Protein AF-A0AA39CUM7-F1 (afdb_monomer)

Solvent-accessible surface area (backbone atoms only — not comparable to full-atom values): 11419 Å² total; per-residue (Å²): 122,70,78,65,54,58,60,52,54,54,54,51,55,55,51,52,54,53,57,61,64,65,71,75,79,81,88,83,89,85,87,87,89,88,86,91,82,92,84,84,88,82,85,88,84,90,83,91,81,90,76,90,77,83,74,77,81,80,73,82,78,89,72,78,82,69,71,50,77,66,50,55,50,49,53,54,49,54,48,53,70,54,52,73,81,78,69,58,70,72,55,44,47,48,25,42,50,51,24,63,74,69,44,38,83,82,36,80,87,63,84,71,61,90,87,62,48,67,74,51,43,47,69,79,29,46,56,27,43,52,37,43,29,45,72,47,38,79,88,42,71,67,62,34,47,52,48,50,53,33,51,53,50,48,46,47,52,42,44,70,70,63,61,55,89,48,71,38,58,56,52,20,48,58,55,55,76,75,103

pLDDT: mean 73.25, std 19.25, range [27.84, 92.5]

Mean predicted aligned error: 18.09 Å

Sequence (179 aa):
MALRVAELEEKINKLTNLLSADQLHHEEPNQPDATRNDQSLPTPPLSIGLDPRPLPPAGNVDQRCKPGIDEAAALQADIKSIFRTELPPVVEERLFSDFRTTFNQYFPYVVIPPQATTAAIRKEKPFLFRTCVSAACHTDPVIQKQVAEELLRYIGERMLIRSEKSLDILQGLLVFISW

Nearest PDB structures (foldseek):
  6kgx-assembly1_TH  TM=3.040E-01  e=9.729E+00  Porphyridium purpureum

Foldseek 3Di:
DVVVVVVVVVVVVVVVVVVVVVPPPDDDDDDDDDDDDDDDDDDDDDDDDDDDDDDDDDDPPPPDPPDDPVRLVVVLVVLCVLCVLDDDVVLLQVLLVVCVPPVCVVQVVDDDPPPDHLVNCCSPQVLLSLLSSLLSPPPDVVSSVSSLVSSVVVCCCCCVPVVDDDPSNVSSVVSSVVD

Organism: NCBI:txid1002370

Structure (mmCIF, N/CA/C/O backbone):
data_AF-A0AA39CUM7-F1
#
_entry.id   AF-A0AA39CUM7-F1
#
loop_
_atom_site.group_PDB
_atom_site.id
_atom_site.type_symbol
_atom_site.label_atom_id
_atom_site.label_alt_id
_atom_site.label_comp_id
_atom_site.label_asym_id
_atom_site.label_entity_id
_atom_site.label_seq_id
_atom_site.pdbx_PDB_ins_code
_atom_site.Cartn_x
_atom_site.Cartn_y
_atom_site.Cartn_z
_atom_site.occupancy
_atom_site.B_iso_or_equiv
_atom_site.auth_seq_id
_atom_site.auth_comp_id
_atom_site.auth_asym_id
_atom_site.auth_atom_id
_atom_site.pdbx_PDB_model_num
ATOM 1 N N . MET A 1 1 ? 16.937 9.783 -35.570 1.00 52.59 1 MET A N 1
ATOM 2 C CA . MET A 1 1 ? 16.031 8.986 -34.708 1.00 52.59 1 MET A CA 1
ATOM 3 C C . MET A 1 1 ? 14.783 8.458 -35.432 1.00 52.59 1 MET A C 1
ATOM 5 O O . MET A 1 1 ? 14.311 7.406 -35.034 1.00 52.59 1 MET A O 1
ATOM 9 N N . ALA A 1 2 ? 14.277 9.101 -36.498 1.00 56.84 2 ALA A N 1
ATOM 10 C CA . ALA A 1 2 ? 13.013 8.717 -37.159 1.00 56.84 2 ALA A CA 1
ATOM 11 C C . ALA A 1 2 ? 12.900 7.247 -37.642 1.00 56.84 2 ALA A C 1
ATOM 13 O O . ALA A 1 2 ? 11.827 6.665 -37.555 1.00 56.84 2 ALA A O 1
ATOM 14 N N . LEU A 1 3 ? 14.001 6.617 -38.077 1.00 57.97 3 LEU A 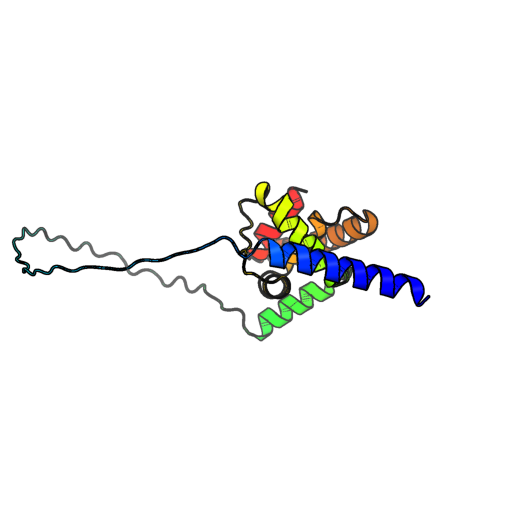N 1
ATOM 15 C CA . LEU A 1 3 ? 14.005 5.243 -38.616 1.00 57.97 3 LEU A CA 1
ATOM 16 C C . LEU A 1 3 ? 13.479 4.155 -37.660 1.00 57.97 3 LEU A C 1
ATOM 18 O O . LEU A 1 3 ? 13.022 3.121 -38.128 1.00 57.97 3 LEU A O 1
ATOM 22 N N . ARG A 1 4 ? 13.534 4.361 -36.336 1.00 64.75 4 ARG A N 1
ATOM 23 C CA . ARG A 1 4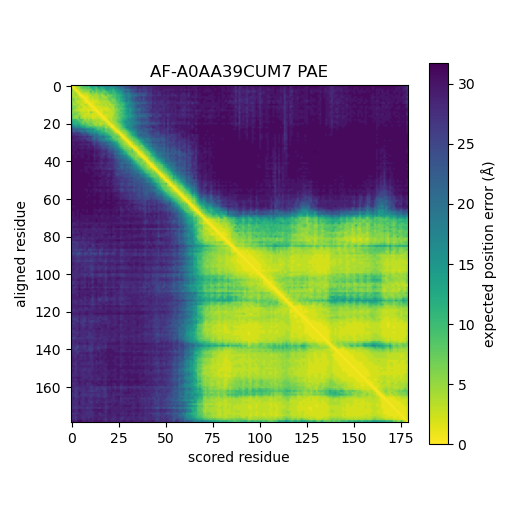 ? 13.050 3.368 -35.356 1.00 64.75 4 ARG A CA 1
ATOM 24 C C . ARG A 1 4 ? 11.543 3.431 -35.105 1.00 64.75 4 ARG A C 1
ATOM 26 O O . ARG A 1 4 ? 10.997 2.463 -34.594 1.00 64.75 4 ARG A O 1
ATOM 33 N N . VAL A 1 5 ? 10.884 4.541 -35.445 1.00 64.50 5 VAL A N 1
ATOM 34 C CA . VAL A 1 5 ? 9.433 4.701 -35.250 1.00 64.50 5 VAL A CA 1
ATOM 35 C C . VAL A 1 5 ? 8.672 3.939 -36.337 1.00 64.50 5 VAL A C 1
ATOM 37 O O . VAL A 1 5 ? 7.815 3.123 -36.013 1.00 64.50 5 VAL A O 1
ATOM 40 N N . ALA A 1 6 ? 9.087 4.090 -37.600 1.00 70.50 6 ALA A N 1
ATOM 41 C CA . ALA A 1 6 ? 8.474 3.410 -38.744 1.00 70.50 6 ALA A CA 1
ATOM 42 C C . ALA A 1 6 ? 8.479 1.869 -38.623 1.00 70.50 6 ALA A C 1
ATOM 44 O O . ALA A 1 6 ? 7.503 1.211 -38.971 1.00 70.50 6 ALA A O 1
ATOM 45 N N . GLU A 1 7 ? 9.548 1.280 -38.069 1.00 74.56 7 GLU A N 1
ATOM 46 C CA . GLU A 1 7 ? 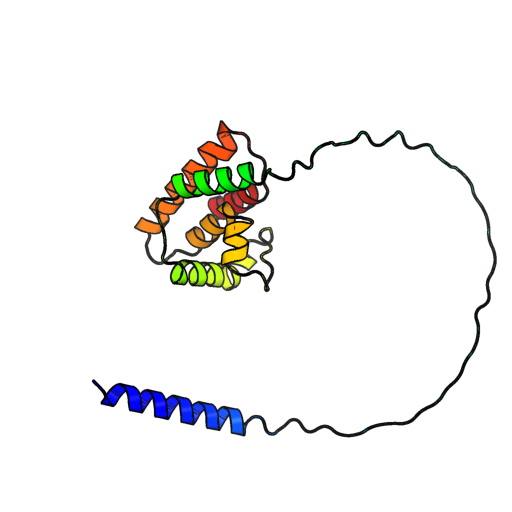9.640 -0.175 -37.851 1.00 74.56 7 GLU A CA 1
ATOM 47 C C . GLU A 1 7 ? 8.625 -0.683 -36.802 1.00 74.56 7 GLU A C 1
ATOM 49 O O . GLU A 1 7 ? 8.155 -1.820 -36.877 1.00 74.56 7 GLU A O 1
ATOM 54 N N . LEU A 1 8 ? 8.271 0.151 -35.814 1.00 74.69 8 LEU A N 1
ATOM 55 C CA . LEU A 1 8 ? 7.233 -0.171 -34.829 1.00 74.69 8 LEU A CA 1
ATOM 56 C C . LEU A 1 8 ? 5.830 -0.052 -35.437 1.00 74.69 8 LEU A C 1
ATOM 58 O O . LEU A 1 8 ? 4.991 -0.917 -35.190 1.00 74.69 8 LEU A O 1
ATOM 62 N N . GLU A 1 9 ? 5.588 0.972 -36.257 1.00 74.44 9 GLU A N 1
ATOM 63 C CA . GLU A 1 9 ? 4.313 1.172 -36.962 1.00 74.44 9 GLU A CA 1
ATOM 64 C C . GLU A 1 9 ? 4.006 -0.001 -37.912 1.00 74.44 9 GLU A C 1
ATOM 66 O O . GLU A 1 9 ? 2.895 -0.536 -37.900 1.00 74.44 9 GLU A O 1
ATOM 71 N N . GLU A 1 10 ? 5.002 -0.484 -38.667 1.00 81.25 10 GLU A N 1
ATOM 72 C CA . GLU A 1 10 ? 4.854 -1.666 -39.531 1.00 81.25 10 GLU A CA 1
ATOM 73 C C . GLU A 1 10 ? 4.483 -2.929 -38.727 1.00 81.25 10 GLU A C 1
ATOM 75 O O . GLU A 1 10 ? 3.570 -3.673 -39.101 1.00 81.25 10 GLU A O 1
ATOM 80 N N . LYS A 1 11 ? 5.149 -3.153 -37.585 1.00 80.62 11 LYS A N 1
ATOM 81 C CA . LYS A 1 11 ? 4.894 -4.310 -36.709 1.00 80.62 11 LYS A CA 1
ATOM 82 C C . LYS A 1 11 ? 3.487 -4.301 -36.110 1.00 80.62 11 LYS A C 1
ATOM 84 O O . LYS A 1 11 ? 2.863 -5.361 -36.052 1.00 80.62 11 LYS A O 1
ATOM 89 N N . ILE A 1 12 ? 2.972 -3.135 -35.714 1.00 82.38 12 ILE A N 1
ATOM 90 C CA . ILE A 1 12 ? 1.599 -2.990 -35.201 1.00 82.38 12 ILE A CA 1
ATOM 91 C C . ILE A 1 12 ? 0.586 -3.339 -36.296 1.00 82.38 12 ILE A C 1
ATOM 93 O O . ILE A 1 12 ? -0.268 -4.199 -36.085 1.00 82.38 12 ILE A O 1
ATOM 97 N N . ASN A 1 13 ? 0.725 -2.755 -37.489 1.00 76.62 13 ASN A N 1
ATOM 98 C CA . ASN A 1 13 ? -0.191 -3.007 -38.607 1.00 76.62 13 ASN A CA 1
ATOM 99 C C . ASN A 1 13 ? -0.223 -4.492 -39.012 1.00 76.62 13 ASN A C 1
ATOM 101 O O . ASN A 1 13 ? -1.288 -5.045 -39.298 1.00 76.62 13 ASN A O 1
ATOM 105 N N . LYS A 1 14 ? 0.932 -5.168 -38.976 1.00 83.50 14 LYS A N 1
ATOM 106 C CA . LYS A 1 14 ? 1.033 -6.603 -39.268 1.00 83.50 14 LYS A CA 1
ATOM 107 C C . LYS A 1 14 ? 0.292 -7.471 -38.245 1.00 83.50 14 LYS A C 1
ATOM 109 O O . LYS A 1 14 ? -0.367 -8.427 -38.645 1.00 83.50 14 LYS A O 1
ATOM 114 N N . LEU A 1 15 ? 0.358 -7.135 -36.954 1.00 82.62 15 LEU A N 1
ATOM 115 C CA . LEU A 1 15 ? -0.384 -7.843 -35.901 1.00 82.62 15 LEU A CA 1
ATOM 116 C C . LEU A 1 15 ? -1.896 -7.590 -35.991 1.00 82.62 15 LEU A C 1
ATOM 118 O O . LEU A 1 15 ? -2.672 -8.536 -35.866 1.00 82.62 15 LEU A O 1
ATOM 122 N N . THR A 1 16 ? -2.319 -6.356 -36.281 1.00 78.75 16 THR A N 1
ATOM 123 C CA . THR A 1 16 ? -3.741 -6.014 -36.470 1.00 78.75 16 THR A CA 1
ATOM 124 C C . THR A 1 16 ? -4.365 -6.791 -37.632 1.00 78.75 16 THR A C 1
ATOM 126 O O . THR A 1 16 ? -5.474 -7.309 -37.497 1.00 78.75 16 THR A O 1
ATOM 129 N N . ASN A 1 17 ? -3.641 -6.942 -38.747 1.00 77.69 17 ASN A N 1
ATOM 130 C CA . ASN A 1 17 ? -4.097 -7.749 -39.883 1.00 77.69 17 ASN A CA 1
ATOM 131 C C . ASN A 1 17 ? -4.203 -9.246 -39.546 1.00 77.69 17 ASN A C 1
ATOM 133 O O . ASN A 1 17 ? -5.133 -9.896 -40.013 1.00 77.69 17 ASN A O 1
ATOM 137 N N . LEU A 1 18 ? -3.301 -9.792 -38.720 1.00 75.31 18 LEU A N 1
ATOM 138 C CA . LEU A 1 18 ? -3.388 -11.190 -38.277 1.00 75.31 18 LEU A CA 1
ATOM 139 C C . LEU A 1 18 ? -4.582 -11.425 -37.340 1.00 75.31 18 LEU A C 1
ATOM 141 O O . LEU A 1 18 ? -5.299 -12.403 -37.519 1.00 75.31 18 LEU A O 1
ATOM 145 N N . LEU A 1 19 ? -4.843 -10.514 -36.397 1.00 70.94 19 LEU A N 1
ATOM 146 C CA . LEU A 1 19 ? -6.002 -10.623 -35.502 1.00 70.94 19 LEU A CA 1
ATOM 147 C C . LEU A 1 19 ? -7.332 -10.458 -36.258 1.00 70.94 19 LEU A C 1
ATOM 149 O O . LEU A 1 19 ? -8.291 -11.173 -35.986 1.00 70.94 19 LEU A O 1
ATOM 153 N N . SER A 1 20 ? -7.378 -9.551 -37.239 1.00 73.06 20 SER A N 1
ATOM 154 C CA . SER A 1 20 ? -8.566 -9.349 -38.084 1.00 73.06 20 SER A CA 1
ATOM 155 C C . SER A 1 20 ? -8.845 -10.545 -39.003 1.00 73.06 20 SER A C 1
ATOM 157 O O . SER A 1 20 ? -9.999 -10.796 -39.335 1.00 73.06 20 SER A O 1
ATOM 159 N N . ALA A 1 21 ? -7.810 -11.293 -39.404 1.00 63.34 21 ALA A N 1
ATOM 160 C CA . ALA A 1 21 ? -7.958 -12.505 -40.210 1.00 63.34 21 ALA A CA 1
ATOM 161 C C . ALA A 1 21 ? -8.504 -13.703 -39.407 1.00 63.34 21 ALA A C 1
ATOM 163 O O . ALA A 1 21 ? -9.199 -14.541 -39.974 1.00 63.34 21 ALA A O 1
ATOM 164 N N . ASP A 1 22 ? -8.225 -13.771 -38.102 1.00 58.31 22 ASP A N 1
ATOM 165 C CA . ASP A 1 22 ? -8.708 -14.840 -37.211 1.00 58.31 22 ASP A CA 1
ATOM 166 C C . ASP A 1 22 ? -10.192 -14.655 -36.820 1.00 58.31 22 ASP A C 1
ATOM 168 O O . ASP A 1 22 ? -10.917 -15.613 -36.557 1.00 58.31 22 ASP A O 1
ATOM 172 N N . GLN A 1 23 ? -10.693 -13.414 -36.852 1.00 59.25 23 GLN A N 1
ATOM 173 C CA . GLN A 1 23 ? -12.026 -13.043 -36.358 1.00 59.25 23 GLN A CA 1
ATOM 174 C C . GLN A 1 23 ? -13.196 -13.343 -37.330 1.00 59.25 23 GLN A C 1
ATOM 176 O O . GLN A 1 23 ? -14.315 -12.892 -37.098 1.00 59.25 23 GLN A O 1
ATOM 181 N N . LEU A 1 24 ? -12.978 -14.114 -38.404 1.00 45.47 24 LEU A N 1
ATOM 182 C CA . LEU A 1 24 ? -14.015 -14.466 -39.395 1.00 45.47 24 LEU A CA 1
ATOM 183 C C . LEU A 1 24 ? -14.656 -15.857 -39.213 1.00 45.47 24 LEU A C 1
ATOM 185 O O . LEU A 1 24 ? -15.470 -16.257 -40.043 1.00 45.47 24 LEU A O 1
ATOM 189 N N . HIS A 1 25 ? -14.356 -16.581 -38.129 1.00 45.06 25 HIS A N 1
ATOM 190 C CA . HIS A 1 25 ? -14.945 -17.902 -37.857 1.00 45.06 25 HIS A CA 1
ATOM 191 C C . HIS A 1 25 ? -15.723 -17.987 -36.532 1.00 45.06 25 HIS A C 1
ATOM 193 O O . HIS A 1 25 ? -15.375 -18.740 -35.622 1.00 45.06 25 HIS A O 1
ATOM 199 N N . HIS A 1 26 ? -16.859 -17.286 -36.471 1.00 35.47 26 HIS A N 1
ATOM 200 C CA . HIS A 1 26 ? -17.995 -17.738 -35.662 1.00 35.47 26 HIS A CA 1
ATOM 201 C C . HIS A 1 26 ? -19.318 -17.389 -36.358 1.00 35.47 26 HIS A C 1
ATOM 203 O O . HIS A 1 26 ? -19.793 -16.259 -36.288 1.00 35.47 26 HIS A O 1
ATOM 209 N N . GLU A 1 27 ? -19.877 -18.363 -37.077 1.00 29.12 27 GLU A N 1
ATOM 210 C CA . GLU A 1 27 ? -21.115 -18.227 -37.848 1.00 29.12 27 GLU A CA 1
ATOM 211 C C . GLU A 1 27 ? -22.270 -18.916 -37.101 1.00 29.12 27 GLU A C 1
ATOM 213 O O . GLU A 1 27 ? -22.235 -20.121 -36.854 1.00 29.12 27 GLU A O 1
ATOM 218 N N . GLU A 1 28 ? -23.288 -18.136 -36.736 1.00 38.62 28 GLU A N 1
ATOM 219 C CA . GLU A 1 28 ? -24.626 -18.600 -36.345 1.00 38.62 28 GLU A CA 1
ATOM 220 C C . GLU A 1 28 ? -25.544 -18.377 -37.562 1.00 38.62 28 GLU A C 1
ATOM 222 O O . GLU A 1 28 ? -25.420 -17.323 -38.197 1.00 38.62 28 GLU A O 1
ATOM 227 N N . PRO A 1 29 ? -26.419 -19.330 -37.950 1.00 41.41 29 PRO A N 1
ATOM 228 C CA . PRO A 1 29 ? -27.848 -19.112 -37.653 1.00 41.41 29 PRO A CA 1
ATOM 229 C C . PRO A 1 29 ? -28.734 -20.383 -37.559 1.00 41.41 29 PRO A C 1
ATOM 231 O O . PRO A 1 29 ? -28.592 -21.314 -38.353 1.00 41.41 29 PRO A O 1
ATOM 234 N N . ASN A 1 30 ? -29.767 -20.364 -36.698 1.00 29.73 30 ASN A N 1
ATOM 235 C CA . ASN A 1 30 ? -31.182 -20.426 -37.139 1.00 29.73 30 ASN A CA 1
ATOM 236 C C . ASN A 1 30 ? -32.217 -20.499 -35.993 1.00 29.73 30 ASN A C 1
ATOM 238 O O . ASN A 1 30 ? -32.021 -21.152 -34.971 1.00 29.73 30 ASN A O 1
ATOM 242 N N . GLN A 1 31 ? -33.357 -19.841 -36.232 1.00 33.81 31 GLN A N 1
ATOM 243 C CA . GLN A 1 31 ? -34.551 -19.759 -35.373 1.00 33.81 31 GLN A CA 1
ATOM 244 C C . GLN A 1 31 ? -35.600 -20.867 -35.729 1.00 33.81 31 GLN A C 1
ATOM 246 O O . GLN A 1 31 ? -35.212 -21.904 -36.261 1.00 33.81 31 GLN A O 1
ATOM 251 N N . PRO A 1 32 ? -36.921 -20.694 -35.484 1.00 53.03 32 PRO A N 1
ATOM 252 C CA . PRO A 1 32 ? -37.636 -21.047 -34.246 1.00 53.03 32 PRO A CA 1
ATOM 253 C C . PRO A 1 32 ? -38.813 -22.028 -34.495 1.00 53.03 32 PRO A C 1
ATOM 255 O O . PRO A 1 32 ? -39.168 -22.251 -35.643 1.00 53.03 32 PRO A O 1
ATOM 258 N N . ASP A 1 33 ? -39.517 -22.506 -33.453 1.00 27.84 33 ASP A N 1
ATOM 259 C CA . ASP A 1 33 ? -41.000 -22.568 -33.501 1.00 27.84 33 ASP A CA 1
ATOM 260 C C . ASP A 1 33 ? -41.687 -22.780 -32.130 1.00 27.84 33 ASP A C 1
ATOM 262 O O . ASP A 1 33 ? -41.030 -23.041 -31.119 1.00 27.84 33 ASP A O 1
ATOM 266 N N . ALA A 1 34 ? -43.015 -22.603 -32.085 1.00 33.44 34 ALA A N 1
ATOM 267 C CA . ALA A 1 34 ? -43.803 -22.361 -30.869 1.00 33.44 34 ALA A CA 1
ATOM 268 C C . ALA A 1 34 ? -44.789 -23.478 -30.444 1.00 33.44 34 ALA A C 1
ATOM 270 O O . ALA A 1 34 ? -45.334 -24.202 -31.270 1.00 33.44 34 ALA A O 1
ATOM 271 N N . THR A 1 35 ? -45.110 -23.537 -29.139 1.00 34.84 35 THR A N 1
ATOM 272 C CA . THR A 1 35 ? -46.421 -23.902 -28.514 1.00 34.84 35 THR A CA 1
ATOM 273 C C . THR A 1 35 ? -46.249 -23.836 -26.979 1.00 34.84 35 THR A C 1
ATOM 275 O O . THR A 1 35 ? -45.300 -24.403 -26.458 1.00 34.84 35 THR A O 1
ATOM 278 N N . ARG A 1 36 ? -46.959 -23.042 -26.159 1.00 32.19 36 ARG A N 1
ATOM 279 C CA . ARG A 1 36 ? -48.400 -22.745 -25.954 1.00 32.19 36 ARG A CA 1
ATOM 280 C C . ARG A 1 36 ? -49.178 -23.804 -25.138 1.00 32.19 36 ARG A C 1
ATOM 282 O O . ARG A 1 36 ? -49.767 -24.704 -25.722 1.00 32.19 36 ARG A O 1
ATOM 289 N N . ASN A 1 37 ? -49.266 -23.598 -23.817 1.00 31.94 37 ASN A N 1
ATOM 290 C CA . ASN A 1 37 ? -50.485 -23.562 -22.963 1.00 31.94 37 ASN A CA 1
ATOM 291 C C . ASN A 1 37 ? -50.034 -23.497 -21.477 1.00 31.94 37 ASN A C 1
ATOM 293 O O . ASN A 1 37 ? -49.086 -24.178 -21.109 1.00 31.94 37 ASN A O 1
ATOM 297 N N . ASP A 1 38 ? -50.486 -22.566 -20.631 1.00 37.12 38 ASP A N 1
ATOM 298 C CA . ASP A 1 38 ? -51.811 -22.446 -19.977 1.00 37.12 38 ASP A CA 1
ATOM 299 C C . ASP A 1 38 ? -52.139 -23.568 -18.963 1.00 37.12 38 ASP A C 1
ATOM 301 O O . ASP A 1 38 ? -52.525 -24.654 -19.391 1.00 37.12 38 ASP A O 1
ATOM 305 N N . GLN A 1 39 ? -52.038 -23.285 -17.643 1.00 36.06 39 GLN A N 1
ATOM 306 C CA . GLN A 1 39 ? -53.118 -23.469 -16.632 1.00 36.06 39 GLN A C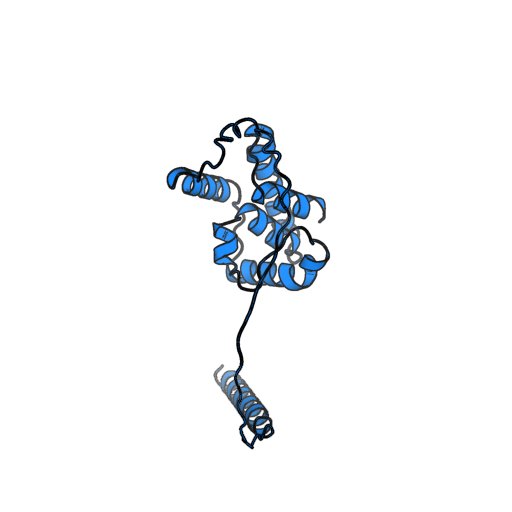A 1
ATOM 307 C C . GLN A 1 39 ? -52.696 -23.285 -15.143 1.00 36.06 39 GLN A C 1
ATOM 309 O O . GLN A 1 39 ? -51.893 -24.032 -14.597 1.00 36.06 39 GLN A O 1
ATOM 314 N N . SER A 1 40 ? -53.325 -22.289 -14.500 1.00 35.31 40 SER A N 1
ATOM 315 C CA . SER A 1 40 ? -53.863 -22.212 -13.114 1.00 35.31 40 SER A CA 1
ATOM 316 C C . SER A 1 40 ? -53.220 -22.909 -11.886 1.00 35.31 40 SER A C 1
ATOM 318 O O . SER A 1 40 ? -53.133 -24.130 -11.798 1.00 35.31 40 SER A O 1
ATOM 320 N N . LEU A 1 41 ? -53.034 -22.103 -10.824 1.00 43.16 41 LEU A N 1
ATOM 321 C CA . LEU A 1 41 ? -53.037 -22.481 -9.391 1.00 43.16 41 LEU A CA 1
ATOM 322 C C . LEU A 1 41 ? -54.327 -23.216 -8.957 1.00 43.16 41 LEU A C 1
ATOM 324 O O . LEU A 1 41 ? -55.399 -22.906 -9.484 1.00 43.16 41 LEU A O 1
ATOM 328 N N . PRO A 1 42 ? -54.257 -24.089 -7.928 1.00 37.62 42 PRO A N 1
ATOM 329 C CA . PRO A 1 42 ? -54.894 -23.727 -6.645 1.00 37.62 42 PRO A CA 1
ATOM 330 C C . PRO A 1 42 ? -54.172 -24.189 -5.344 1.00 37.62 42 PRO A C 1
ATOM 332 O O . PRO A 1 42 ? -53.406 -25.147 -5.322 1.00 37.62 42 PRO A O 1
ATOM 335 N N . THR A 1 43 ? -54.477 -23.493 -4.239 1.00 37.59 43 THR A N 1
ATOM 336 C CA . THR A 1 43 ? -54.296 -23.847 -2.798 1.00 37.59 43 THR A CA 1
ATOM 337 C C . THR A 1 43 ? -55.396 -24.835 -2.314 1.00 37.59 43 THR A C 1
ATOM 339 O O . THR A 1 43 ? -56.191 -25.223 -3.172 1.00 37.59 43 THR A O 1
ATOM 342 N N . PRO A 1 44 ? -55.574 -25.247 -1.016 1.00 56.84 44 PRO A N 1
ATOM 343 C CA . PRO A 1 44 ? -54.898 -24.977 0.288 1.00 56.84 44 PRO A CA 1
ATOM 344 C C . PRO A 1 44 ? -54.419 -26.328 0.950 1.00 56.84 44 PRO A C 1
ATOM 346 O O . PRO A 1 44 ? -53.954 -27.151 0.166 1.00 56.84 44 PRO A O 1
ATOM 349 N N . PRO A 1 45 ? -54.511 -26.685 2.274 1.00 49.25 45 PRO A N 1
ATOM 350 C CA . PRO A 1 45 ? -54.692 -25.946 3.549 1.00 49.25 45 PRO A CA 1
ATOM 351 C C . PRO A 1 45 ? -53.789 -26.327 4.774 1.00 49.25 45 PRO A C 1
ATOM 353 O O . PRO A 1 45 ? -53.595 -27.484 5.120 1.00 49.25 45 PRO A O 1
ATOM 356 N N . LEU A 1 46 ? -53.368 -25.290 5.510 1.00 46.16 46 LEU A N 1
ATOM 357 C CA . LEU A 1 46 ? -53.339 -25.081 6.984 1.00 46.16 46 LEU A CA 1
ATOM 358 C C . LEU A 1 46 ? -53.270 -26.230 8.033 1.00 46.16 46 LEU A C 1
ATOM 360 O O . LEU A 1 46 ? -54.185 -27.035 8.174 1.00 46.16 46 LEU A O 1
ATOM 364 N N . SER A 1 47 ? -52.325 -26.069 8.976 1.00 46.28 47 SER A N 1
ATOM 365 C CA . SER A 1 47 ? -52.504 -26.139 10.454 1.00 46.28 47 SER A CA 1
ATOM 366 C C . SER A 1 47 ? -51.297 -25.441 11.114 1.00 46.28 47 SER A C 1
ATOM 368 O O . SER A 1 47 ? -50.176 -25.912 10.979 1.00 46.28 47 SER A O 1
ATOM 370 N N . ILE A 1 48 ? -51.387 -24.175 11.540 1.00 47.38 48 ILE A N 1
ATOM 371 C CA . ILE A 1 48 ? -51.854 -23.684 12.857 1.00 47.38 48 ILE A CA 1
ATOM 372 C C . ILE A 1 48 ? -51.065 -24.268 14.043 1.00 47.38 48 I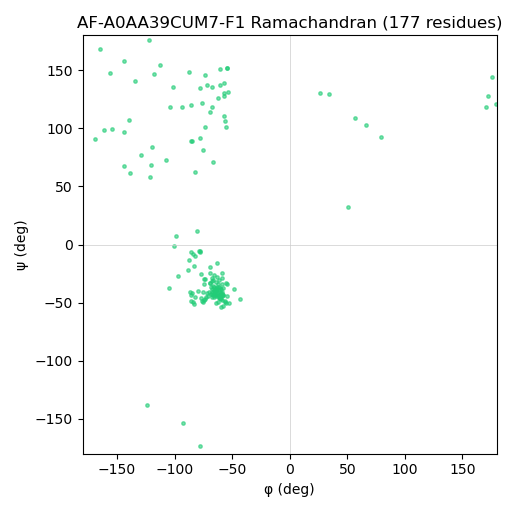LE A C 1
ATOM 374 O O . ILE A 1 48 ? -51.249 -25.415 14.430 1.00 47.38 48 ILE A O 1
ATOM 378 N N . GLY A 1 49 ? -50.257 -23.402 14.661 1.00 35.25 49 GLY A N 1
ATOM 379 C CA . GLY A 1 49 ? -49.574 -23.601 15.939 1.00 35.25 49 GLY A CA 1
ATOM 380 C C . GLY A 1 49 ? -48.979 -22.267 16.394 1.00 35.25 49 GLY A C 1
ATOM 381 O O . GLY A 1 49 ? -47.886 -21.906 15.968 1.00 35.25 49 GLY A O 1
ATOM 382 N N . LEU A 1 50 ? -49.738 -21.485 17.171 1.00 42.56 50 LEU A N 1
ATOM 383 C CA . LEU A 1 50 ? -49.266 -20.208 17.714 1.00 42.56 50 LEU A CA 1
ATOM 384 C C . LEU A 1 50 ? -48.343 -20.441 18.911 1.00 42.56 50 LEU A C 1
ATOM 386 O O . LEU A 1 50 ? -48.740 -21.140 19.835 1.00 42.56 50 LEU A O 1
ATOM 390 N N . ASP A 1 51 ? -47.216 -19.728 18.953 1.00 40.31 51 ASP A N 1
ATOM 391 C CA . ASP A 1 51 ? -46.626 -19.289 20.222 1.00 40.31 51 ASP A CA 1
ATOM 392 C C . ASP A 1 51 ? -45.758 -18.022 20.018 1.00 40.31 51 ASP A C 1
ATOM 394 O O . ASP A 1 51 ? -44.631 -18.105 19.516 1.00 40.31 51 ASP A O 1
ATOM 398 N N . PRO A 1 52 ? -46.267 -16.809 20.317 1.00 46.75 52 PRO A N 1
ATOM 399 C CA . PRO A 1 52 ? -45.507 -15.575 20.158 1.00 46.75 52 PRO A CA 1
ATOM 400 C C . PRO A 1 52 ? -44.645 -15.309 21.400 1.00 46.75 52 PRO A C 1
ATOM 402 O O . PRO A 1 52 ? -45.053 -14.599 22.319 1.00 46.75 52 PRO A O 1
ATOM 405 N N . ARG A 1 53 ? -43.415 -15.836 21.416 1.00 49.56 53 ARG A N 1
ATOM 406 C CA . ARG A 1 53 ? -42.420 -15.495 22.448 1.00 49.56 53 ARG A CA 1
ATOM 407 C C . ARG A 1 53 ? -41.988 -14.025 22.298 1.00 49.56 53 ARG A C 1
ATOM 409 O O . ARG A 1 53 ? -41.386 -13.697 21.274 1.00 49.56 53 ARG A O 1
ATOM 416 N N . PRO A 1 54 ? -42.203 -13.141 23.293 1.00 45.94 54 PRO A N 1
ATOM 417 C CA . PRO A 1 54 ? -41.711 -11.771 23.217 1.00 45.94 54 PRO A CA 1
ATOM 418 C C . PRO A 1 54 ? -40.183 -11.773 23.311 1.00 45.94 54 PRO A C 1
ATOM 420 O O . PRO A 1 54 ? -39.613 -12.135 24.342 1.00 45.94 54 PRO A O 1
ATOM 423 N N . LEU A 1 55 ? -39.510 -11.379 22.230 1.00 52.16 55 LEU A N 1
ATOM 424 C CA . LEU A 1 55 ? -38.097 -11.021 22.295 1.00 52.16 55 LEU A CA 1
ATOM 425 C C . LEU A 1 55 ? -37.975 -9.673 23.027 1.00 52.16 55 LEU A C 1
ATOM 427 O O . LEU A 1 55 ? -38.780 -8.775 22.761 1.00 52.16 55 LEU A O 1
ATOM 431 N N . PRO A 1 56 ? -37.002 -9.502 23.942 1.00 60.31 56 PRO A N 1
ATOM 432 C CA . PRO A 1 56 ? -36.740 -8.197 24.538 1.00 60.31 56 PRO A CA 1
ATOM 433 C C . PRO A 1 56 ? -36.344 -7.200 23.436 1.00 60.31 56 PRO A C 1
ATOM 435 O O . PRO A 1 56 ? -35.777 -7.617 22.420 1.00 60.31 56 PRO A O 1
ATOM 438 N N . PRO A 1 57 ? -36.624 -5.894 23.609 1.00 49.84 57 PRO A N 1
ATOM 439 C CA . PRO A 1 57 ? -36.264 -4.900 22.610 1.00 49.84 57 PRO A CA 1
ATOM 440 C C . PRO A 1 57 ? -34.759 -4.959 22.362 1.00 49.84 57 PRO A C 1
ATOM 442 O O . PRO A 1 57 ? -33.963 -4.896 23.301 1.00 49.84 57 PRO A O 1
ATOM 445 N N . ALA A 1 58 ? -34.378 -5.083 21.090 1.00 49.75 58 ALA A N 1
ATOM 446 C CA . ALA A 1 58 ? -32.996 -4.914 20.682 1.00 49.75 58 ALA A CA 1
ATOM 447 C C . ALA A 1 58 ? -32.556 -3.519 21.132 1.00 49.75 58 ALA A C 1
ATOM 449 O O . ALA A 1 58 ? -33.054 -2.516 20.622 1.00 49.75 58 ALA A O 1
ATOM 450 N N . GLY A 1 59 ? -31.667 -3.459 22.125 1.00 40.22 59 GLY A N 1
ATOM 451 C CA . GLY A 1 59 ? -31.050 -2.201 22.513 1.00 40.22 59 GLY A CA 1
ATOM 452 C C . GLY A 1 59 ? -30.366 -1.615 21.287 1.00 40.22 59 GLY A C 1
ATOM 453 O O . GLY A 1 59 ? -29.629 -2.332 20.605 1.00 40.22 59 GLY A O 1
ATOM 454 N N . ASN A 1 60 ? -30.628 -0.340 20.994 1.00 54.19 60 ASN A N 1
ATOM 455 C CA . ASN A 1 60 ? -29.938 0.359 19.922 1.00 54.19 60 ASN A CA 1
ATOM 456 C C . ASN A 1 60 ? -28.432 0.285 20.189 1.00 54.19 60 ASN A C 1
ATOM 458 O O . ASN A 1 60 ? -27.901 0.977 21.057 1.00 54.19 60 ASN A O 1
ATOM 462 N N . VAL A 1 61 ? -27.734 -0.549 19.421 1.00 46.47 61 VAL A N 1
ATOM 463 C CA . VAL A 1 61 ? -26.287 -0.436 19.273 1.00 46.47 61 VAL A CA 1
ATOM 464 C C . VAL A 1 61 ? -26.062 0.750 18.344 1.00 46.47 61 VAL A C 1
ATOM 466 O O . VAL A 1 61 ? -25.893 0.597 17.133 1.00 46.47 61 VAL A O 1
ATOM 469 N N . ASP A 1 62 ? -26.116 1.947 18.931 1.00 52.34 62 ASP A N 1
ATOM 470 C CA . ASP A 1 62 ? -25.772 3.223 18.304 1.00 52.34 62 ASP A CA 1
ATOM 471 C C . ASP A 1 62 ? -24.267 3.269 17.996 1.00 52.34 62 ASP A C 1
ATOM 473 O O . ASP A 1 62 ? -23.471 3.973 18.619 1.00 52.34 62 ASP A O 1
ATOM 477 N N . GLN A 1 63 ? -23.853 2.472 17.012 1.00 57.19 63 GLN A N 1
ATOM 478 C CA . GLN A 1 63 ? -22.505 2.486 16.460 1.00 57.19 63 GLN A CA 1
ATOM 479 C C . GLN A 1 63 ? -22.521 2.221 14.952 1.00 57.19 63 GLN A C 1
ATOM 481 O O . GLN A 1 63 ? -21.963 1.259 14.424 1.00 57.19 63 GLN A O 1
ATOM 486 N N . ARG A 1 64 ? -23.077 3.191 14.222 1.00 47.34 64 ARG A N 1
ATOM 487 C CA . ARG A 1 64 ? -22.489 3.557 12.934 1.00 47.34 64 ARG A CA 1
ATOM 488 C C . ARG A 1 64 ? -22.263 5.056 12.854 1.00 47.34 64 ARG A C 1
ATOM 490 O O . ARG A 1 64 ? -22.983 5.766 12.155 1.00 47.34 64 ARG A O 1
ATOM 497 N N . CYS A 1 65 ? -21.201 5.507 13.522 1.00 50.62 65 CYS A N 1
ATOM 498 C CA . CYS A 1 65 ? -20.530 6.739 13.133 1.00 50.62 65 CYS A CA 1
ATOM 499 C C . CYS A 1 65 ? -20.140 6.595 11.659 1.00 50.62 65 CYS A C 1
ATOM 501 O O . CYS A 1 65 ? -19.184 5.903 11.310 1.00 50.62 65 CYS A O 1
ATOM 503 N N . LYS A 1 66 ? -20.930 7.208 10.775 1.00 54.09 66 LYS A N 1
ATOM 504 C CA . LYS A 1 66 ? -20.409 7.636 9.483 1.00 54.09 66 LYS A CA 1
ATOM 505 C C . LYS A 1 66 ? -19.331 8.666 9.828 1.00 54.09 66 LYS A C 1
ATOM 507 O O . LYS A 1 66 ? -19.673 9.587 10.575 1.00 54.09 66 LYS A O 1
ATOM 512 N N . PRO A 1 67 ? -18.085 8.535 9.345 1.00 49.91 67 PRO A N 1
ATOM 513 C CA . PRO A 1 67 ? -17.105 9.593 9.528 1.00 49.91 67 PRO A CA 1
ATOM 514 C C . PRO A 1 67 ? -17.719 10.891 9.013 1.00 49.91 67 PRO A C 1
ATOM 516 O O . PRO A 1 67 ? -18.289 10.911 7.913 1.00 49.91 67 PRO A O 1
ATOM 519 N N . GLY A 1 68 ? -17.641 11.959 9.807 1.00 52.91 68 GLY A N 1
ATOM 520 C CA . GLY A 1 68 ? -17.928 13.292 9.287 1.00 52.91 68 GLY A CA 1
ATOM 521 C C . GLY A 1 68 ? -17.042 13.546 8.066 1.00 52.91 68 GLY A C 1
ATOM 522 O O . GLY A 1 68 ? -15.943 12.994 7.970 1.00 52.91 68 GLY A O 1
ATOM 523 N N . ILE A 1 69 ? -17.499 14.377 7.127 1.00 60.75 69 ILE A N 1
ATOM 524 C CA . ILE A 1 69 ? -16.701 14.723 5.936 1.00 60.75 69 ILE A CA 1
ATOM 525 C C . ILE A 1 69 ? -15.322 15.269 6.368 1.00 60.75 69 ILE A C 1
ATOM 527 O O . ILE A 1 69 ? -14.303 14.954 5.751 1.00 60.75 69 ILE A O 1
ATOM 531 N N . ASP A 1 70 ? -15.288 15.970 7.502 1.00 63.19 70 ASP A N 1
ATOM 532 C CA . ASP A 1 70 ? -14.094 16.494 8.167 1.00 63.19 70 ASP A CA 1
ATOM 533 C C . ASP A 1 70 ? -13.177 15.401 8.755 1.00 63.19 70 ASP A C 1
ATOM 535 O O . ASP A 1 70 ? -11.955 15.516 8.688 1.00 63.19 70 ASP A O 1
ATOM 539 N N . GLU A 1 71 ? -13.735 14.310 9.292 1.00 67.88 71 GLU A N 1
ATOM 540 C CA . GLU A 1 71 ? -12.971 13.207 9.900 1.00 67.88 71 GLU A CA 1
ATOM 541 C C . GLU A 1 71 ? -12.249 12.371 8.837 1.00 67.88 71 GLU A C 1
ATOM 543 O O . GLU A 1 71 ? -11.071 12.044 8.991 1.00 67.88 71 GLU A O 1
ATOM 548 N N . ALA A 1 72 ? -12.922 12.085 7.717 1.00 67.06 72 ALA A N 1
ATOM 549 C CA . ALA A 1 72 ? -12.310 11.391 6.585 1.00 67.06 72 ALA A CA 1
ATOM 550 C C . ALA A 1 72 ? -11.178 12.223 5.952 1.00 67.06 72 ALA A C 1
ATOM 552 O O . ALA A 1 72 ? -10.133 11.676 5.592 1.00 67.06 72 ALA A O 1
ATOM 553 N N . ALA A 1 73 ? -11.354 13.547 5.859 1.00 70.69 73 ALA A N 1
ATOM 554 C CA . ALA A 1 73 ? -10.314 14.461 5.395 1.00 70.69 73 ALA A CA 1
ATOM 555 C C . ALA A 1 73 ? -9.124 14.526 6.373 1.00 70.69 73 ALA A C 1
ATOM 557 O O . ALA A 1 73 ? -7.973 14.437 5.938 1.00 70.69 73 ALA A O 1
ATOM 558 N N . ALA A 1 74 ? -9.385 14.606 7.683 1.00 74.44 74 ALA A N 1
ATOM 559 C CA . ALA A 1 74 ? -8.349 14.595 8.716 1.00 74.44 74 ALA A CA 1
ATOM 560 C C . ALA A 1 74 ? -7.552 13.279 8.727 1.00 74.44 74 ALA A C 1
ATOM 562 O O . ALA A 1 74 ? -6.324 13.309 8.746 1.00 74.44 74 ALA A O 1
ATOM 563 N N . LEU A 1 75 ? -8.221 12.123 8.622 1.00 73.06 75 LEU A N 1
ATOM 564 C CA . LEU A 1 75 ? -7.567 10.816 8.485 1.00 73.06 75 LEU A CA 1
ATOM 565 C C . LEU A 1 75 ? -6.645 10.770 7.257 1.00 73.06 75 LEU A C 1
ATOM 567 O O . LEU A 1 75 ? -5.521 10.277 7.340 1.00 73.06 75 LEU A O 1
ATOM 571 N N . GLN A 1 76 ? -7.103 11.295 6.120 1.00 73.25 76 GLN A N 1
ATOM 572 C CA . GLN A 1 76 ? -6.333 11.303 4.875 1.00 73.25 76 GLN A CA 1
ATOM 573 C C . GLN A 1 76 ? -5.117 12.250 4.949 1.00 73.25 76 GLN A C 1
ATOM 575 O O . GLN A 1 76 ? -4.063 11.939 4.389 1.00 73.25 76 GLN A O 1
ATOM 580 N N . ALA A 1 77 ? -5.228 13.356 5.692 1.00 78.00 77 ALA A N 1
ATOM 581 C CA . ALA A 1 77 ? -4.118 14.259 5.996 1.00 78.00 77 ALA A CA 1
ATOM 582 C C . ALA A 1 77 ? -3.100 13.642 6.978 1.00 78.00 77 ALA A C 1
ATOM 584 O O . ALA A 1 77 ? -1.900 13.701 6.706 1.00 78.00 77 ALA A O 1
ATOM 585 N N . ASP A 1 78 ? -3.558 12.992 8.057 1.00 80.88 78 ASP A N 1
ATOM 586 C CA . ASP A 1 78 ? -2.711 12.245 9.005 1.00 80.88 78 ASP A CA 1
ATOM 587 C C . ASP A 1 78 ? -1.887 11.179 8.260 1.00 80.88 78 ASP A C 1
ATOM 589 O O . ASP A 1 78 ? -0.661 11.127 8.377 1.00 80.88 78 ASP A O 1
ATOM 593 N N . ILE A 1 79 ? -2.550 10.384 7.412 1.00 81.06 79 ILE A N 1
ATOM 594 C CA . ILE A 1 79 ? -1.920 9.382 6.540 1.00 81.06 79 ILE A CA 1
ATOM 595 C C . ILE A 1 79 ? -0.846 10.027 5.661 1.00 81.06 79 ILE A C 1
ATOM 597 O O . ILE A 1 79 ? 0.293 9.564 5.659 1.00 81.06 79 ILE A O 1
ATOM 601 N N . LYS A 1 80 ? -1.156 11.124 4.959 1.00 82.00 80 LYS A N 1
ATOM 602 C CA . LYS A 1 80 ? -0.171 11.800 4.099 1.00 82.00 80 LYS A CA 1
ATOM 603 C C . LYS A 1 80 ? 0.999 12.426 4.885 1.00 82.00 80 LYS A C 1
ATOM 605 O O . LYS A 1 80 ? 2.095 12.554 4.352 1.00 82.00 80 LYS A O 1
ATOM 610 N N . SER A 1 81 ? 0.798 12.793 6.151 1.00 84.75 81 SER A N 1
ATOM 611 C CA . SER A 1 81 ? 1.855 13.318 7.034 1.00 84.75 81 SER A CA 1
ATOM 612 C C . SER A 1 81 ? 2.825 12.233 7.535 1.00 84.75 81 SER A C 1
ATOM 614 O O . SER A 1 81 ? 4.008 12.516 7.795 1.00 84.75 81 SER A O 1
ATOM 616 N N . ILE A 1 82 ? 2.321 11.000 7.673 1.00 85.75 82 ILE A N 1
ATOM 617 C CA . ILE A 1 82 ? 3.075 9.817 8.106 1.00 85.75 82 ILE A CA 1
ATOM 618 C C . ILE A 1 82 ? 3.808 9.175 6.919 1.00 85.75 82 ILE A C 1
ATOM 620 O O . ILE A 1 82 ? 5.015 8.962 7.018 1.00 85.75 82 ILE A O 1
ATOM 624 N N . PHE A 1 83 ? 3.116 8.935 5.799 1.00 86.38 83 PHE A N 1
ATOM 625 C CA . PHE A 1 83 ? 3.690 8.327 4.593 1.00 86.38 83 PHE A CA 1
ATOM 626 C C . PHE A 1 83 ? 4.355 9.370 3.690 1.00 86.38 83 PHE A C 1
ATOM 628 O O . PHE A 1 83 ? 3.706 9.940 2.807 1.00 86.38 83 PHE A O 1
ATOM 635 N N . ARG A 1 84 ? 5.646 9.626 3.920 1.00 85.31 84 ARG A N 1
ATOM 636 C CA . ARG A 1 84 ? 6.451 10.625 3.192 1.00 85.31 84 ARG A CA 1
ATOM 637 C C . ARG A 1 84 ? 7.090 10.045 1.939 1.00 85.31 84 ARG A C 1
ATOM 639 O O . ARG A 1 84 ? 7.419 10.794 1.020 1.00 85.31 84 ARG A O 1
ATOM 646 N N . THR A 1 85 ? 7.241 8.729 1.896 1.00 83.88 85 THR A N 1
ATOM 647 C CA . THR A 1 85 ? 7.776 8.002 0.751 1.00 83.88 85 THR A CA 1
ATOM 648 C C . THR A 1 85 ? 6.688 7.881 -0.323 1.00 83.88 85 THR A C 1
ATOM 650 O O . THR A 1 85 ? 5.858 6.972 -0.310 1.00 83.88 85 THR A O 1
ATOM 653 N N . GLU A 1 86 ? 6.646 8.844 -1.250 1.00 78.50 86 GLU A N 1
ATOM 654 C CA . GLU A 1 86 ? 5.736 8.821 -2.403 1.00 78.50 86 GLU A CA 1
ATOM 655 C C . GLU A 1 86 ? 6.351 8.023 -3.568 1.00 78.50 86 GLU A C 1
ATOM 657 O O . GLU A 1 86 ? 7.405 8.376 -4.099 1.00 78.50 86 GLU A O 1
ATOM 662 N N . LEU A 1 87 ? 5.670 6.955 -3.997 1.00 84.00 87 LEU A N 1
ATOM 663 C CA . LEU A 1 87 ? 5.986 6.246 -5.239 1.00 84.00 87 LEU A CA 1
ATOM 664 C C . LEU A 1 87 ? 5.243 6.918 -6.411 1.00 84.00 87 LEU A C 1
ATOM 666 O O . LEU A 1 87 ? 4.127 7.411 -6.229 1.00 84.00 87 LEU A O 1
ATOM 670 N N . PRO A 1 88 ? 5.795 6.915 -7.641 1.00 86.12 88 PRO A N 1
ATOM 671 C CA . PRO A 1 88 ? 5.072 7.420 -8.805 1.00 86.12 88 PRO A CA 1
ATOM 672 C C . PRO A 1 88 ? 3.741 6.669 -8.993 1.00 86.12 88 PRO A C 1
ATOM 674 O O . PRO A 1 88 ? 3.726 5.441 -8.889 1.00 86.12 88 PRO A O 1
ATOM 677 N N . PRO A 1 89 ? 2.626 7.339 -9.340 1.00 85.06 89 PRO A N 1
ATOM 678 C CA . PRO A 1 89 ? 1.298 6.713 -9.346 1.00 85.06 89 PRO A CA 1
ATOM 679 C C . PRO A 1 89 ? 1.178 5.533 -10.323 1.00 85.06 89 PRO A C 1
ATOM 681 O O . PRO A 1 89 ? 0.455 4.583 -10.040 1.00 85.06 89 PRO A O 1
ATOM 684 N N . VAL A 1 90 ? 1.929 5.563 -11.431 1.00 89.44 90 VAL A N 1
ATOM 685 C CA . VAL A 1 90 ? 2.041 4.461 -12.407 1.00 89.44 90 VAL A CA 1
ATOM 686 C C . VAL A 1 90 ? 2.741 3.236 -11.802 1.00 89.44 90 VAL A C 1
ATOM 688 O O . VAL A 1 90 ? 2.380 2.099 -12.095 1.00 89.44 90 VAL A O 1
ATOM 691 N N . VAL A 1 91 ? 3.735 3.460 -10.937 1.00 89.88 91 VAL A N 1
ATOM 692 C CA . VAL A 1 91 ? 4.449 2.395 -10.221 1.00 89.88 91 VAL A CA 1
ATOM 693 C C . VAL A 1 91 ? 3.546 1.809 -9.139 1.00 89.88 91 VAL A C 1
ATOM 695 O O . VAL A 1 91 ? 3.422 0.593 -9.066 1.00 89.88 91 VAL A O 1
ATOM 698 N N . GLU A 1 92 ? 2.850 2.644 -8.360 1.00 89.44 92 GLU A N 1
ATOM 699 C CA . GLU A 1 92 ? 1.879 2.164 -7.365 1.00 89.44 92 GLU A CA 1
ATOM 700 C C . GLU A 1 92 ? 0.773 1.301 -7.994 1.00 89.44 92 GLU A C 1
ATOM 702 O O . GLU A 1 92 ? 0.432 0.252 -7.454 1.00 89.44 92 GLU A O 1
ATOM 707 N N . GLU A 1 93 ? 0.225 1.714 -9.141 1.00 90.31 93 GLU A N 1
ATOM 708 C CA . GLU A 1 93 ? -0.797 0.953 -9.868 1.00 90.31 93 GLU A CA 1
ATOM 709 C C . GLU A 1 93 ? -0.268 -0.387 -10.386 1.00 90.31 93 GLU A C 1
ATOM 711 O O . GLU A 1 93 ? -0.934 -1.411 -10.222 1.00 90.31 93 GLU A O 1
ATOM 716 N N . ARG A 1 94 ? 0.955 -0.409 -10.931 1.00 91.25 94 ARG A N 1
ATOM 717 C CA . ARG A 1 94 ? 1.612 -1.658 -11.326 1.00 91.25 94 ARG A CA 1
ATOM 718 C C . ARG A 1 94 ? 1.790 -2.595 -10.129 1.00 91.25 94 ARG A C 1
ATOM 720 O O . ARG A 1 94 ? 1.328 -3.728 -10.196 1.00 91.25 94 ARG A O 1
ATOM 727 N N . LEU A 1 95 ? 2.399 -2.127 -9.038 1.00 90.62 95 LEU A N 1
ATOM 728 C CA . LEU A 1 95 ? 2.649 -2.942 -7.840 1.00 90.62 95 LEU A CA 1
ATOM 729 C C . LEU A 1 95 ? 1.341 -3.441 -7.209 1.00 90.62 95 LEU A C 1
ATOM 731 O O . LEU A 1 95 ? 1.271 -4.576 -6.747 1.00 90.62 95 LEU A O 1
ATOM 735 N N . PHE A 1 96 ? 0.280 -2.632 -7.228 1.00 89.94 96 PHE A N 1
ATOM 736 C CA . PHE A 1 96 ? -1.041 -3.054 -6.762 1.00 89.94 96 PHE A CA 1
ATOM 737 C C . PHE A 1 96 ? -1.692 -4.099 -7.687 1.00 89.94 96 PHE A C 1
ATOM 739 O O . PHE A 1 96 ? -2.391 -4.997 -7.213 1.00 89.94 96 PHE A O 1
ATOM 746 N N . SER A 1 97 ? -1.443 -4.029 -8.997 1.00 89.44 97 SER A N 1
ATOM 747 C CA . SER A 1 97 ? -1.844 -5.074 -9.947 1.00 89.44 97 SER A CA 1
ATOM 748 C C . SER A 1 97 ? -1.059 -6.373 -9.716 1.00 89.44 97 SER A C 1
ATOM 750 O O . SER A 1 97 ? -1.664 -7.439 -9.601 1.00 89.44 97 SER A O 1
ATOM 752 N N . ASP A 1 98 ? 0.261 -6.278 -9.531 1.00 89.25 98 ASP A N 1
ATOM 753 C CA . ASP A 1 98 ? 1.149 -7.403 -9.203 1.00 89.25 98 ASP A CA 1
ATOM 754 C C . ASP A 1 98 ? 0.740 -8.062 -7.859 1.00 89.25 98 ASP A C 1
ATOM 756 O O . ASP A 1 98 ? 0.697 -9.291 -7.746 1.00 89.25 98 ASP A O 1
ATOM 760 N N . PHE A 1 99 ? 0.308 -7.268 -6.866 1.00 88.75 99 PHE A N 1
ATOM 761 C CA . PHE A 1 99 ? -0.312 -7.763 -5.628 1.00 88.75 99 PHE A CA 1
ATOM 762 C C . PHE A 1 99 ? -1.591 -8.575 -5.905 1.00 88.75 99 PHE A C 1
ATOM 764 O O . PHE A 1 99 ? -1.773 -9.679 -5.384 1.00 88.75 99 PHE A O 1
ATOM 771 N N . ARG A 1 100 ? -2.483 -8.062 -6.757 1.00 87.25 100 ARG A N 1
ATOM 772 C CA . ARG A 1 100 ? -3.761 -8.719 -7.084 1.00 87.25 100 ARG A CA 1
ATOM 773 C C . ARG A 1 100 ? -3.605 -10.024 -7.867 1.00 87.25 100 ARG A C 1
ATOM 775 O O . ARG A 1 100 ? -4.459 -10.896 -7.710 1.00 87.25 100 ARG A O 1
ATOM 782 N N . THR A 1 101 ? -2.572 -10.151 -8.700 1.00 87.12 101 THR A N 1
ATOM 783 C CA . THR A 1 101 ? -2.307 -11.364 -9.494 1.00 87.12 101 THR A CA 1
ATOM 784 C C . THR A 1 101 ? -1.515 -12.409 -8.717 1.00 87.12 101 THR A C 1
ATOM 786 O O . THR A 1 101 ? -1.834 -13.591 -8.798 1.00 87.12 101 THR A O 1
ATOM 789 N N . THR A 1 102 ? -0.506 -11.982 -7.953 1.00 84.50 102 THR A N 1
ATOM 790 C CA . THR A 1 102 ? 0.498 -12.886 -7.365 1.00 84.50 102 THR A CA 1
ATOM 791 C C . THR A 1 102 ? 0.282 -13.115 -5.872 1.00 84.50 102 THR A C 1
ATOM 793 O O . THR A 1 102 ? 0.469 -14.228 -5.383 1.00 84.50 102 THR A O 1
ATOM 796 N N . PHE A 1 103 ? -0.139 -12.082 -5.135 1.00 81.75 103 PHE A N 1
ATOM 797 C CA . PHE A 1 103 ? -0.198 -12.118 -3.670 1.00 81.75 103 PHE A CA 1
ATOM 798 C C . PHE A 1 103 ? -1.579 -12.462 -3.111 1.00 81.75 103 PHE A C 1
ATOM 800 O O . PHE A 1 103 ? -1.672 -13.060 -2.043 1.00 81.75 103 PHE A O 1
ATOM 807 N N . ASN A 1 104 ? -2.649 -12.163 -3.848 1.00 82.44 104 ASN A N 1
ATOM 808 C CA . ASN A 1 104 ? -4.044 -12.412 -3.463 1.00 82.44 104 ASN A CA 1
ATOM 809 C C . ASN A 1 104 ? -4.298 -13.851 -2.947 1.00 82.44 104 ASN A C 1
ATOM 811 O O . ASN A 1 104 ? -4.981 -14.038 -1.944 1.00 82.44 104 ASN A O 1
ATOM 815 N N . GLN A 1 105 ? -3.656 -14.865 -3.545 1.00 83.75 105 GLN A N 1
ATOM 816 C CA . GLN A 1 105 ? -3.757 -16.267 -3.103 1.00 83.75 105 GLN A CA 1
ATOM 817 C C . GLN A 1 105 ? -3.220 -16.535 -1.681 1.00 83.75 105 GLN A C 1
ATOM 819 O O . GLN A 1 105 ? -3.697 -17.451 -1.015 1.00 83.75 105 GLN A O 1
ATOM 824 N N . TYR A 1 106 ? -2.258 -15.740 -1.200 1.00 84.75 106 TYR A N 1
ATOM 825 C CA . TYR A 1 106 ? -1.723 -15.824 0.166 1.00 84.75 106 TYR A CA 1
ATOM 826 C C . TYR A 1 106 ? -2.538 -14.987 1.163 1.00 84.75 106 TYR A C 1
ATOM 828 O O . TYR A 1 106 ? -2.409 -15.162 2.373 1.00 84.75 106 TYR A O 1
ATOM 836 N N . PHE A 1 107 ? -3.406 -14.102 0.663 1.00 85.69 107 PHE A N 1
ATOM 837 C CA . PHE A 1 107 ? -4.157 -13.118 1.439 1.00 85.69 107 PHE A CA 1
ATOM 838 C C . PHE A 1 107 ? -5.682 -13.277 1.278 1.00 85.69 107 PHE A C 1
ATOM 840 O O . PHE A 1 107 ? -6.361 -12.312 0.923 1.00 85.69 107 PHE A O 1
ATOM 847 N N . PRO A 1 108 ? -6.276 -14.448 1.599 1.00 82.88 108 PRO A N 1
ATOM 848 C CA . PRO A 1 108 ? -7.707 -14.715 1.387 1.00 82.88 108 PRO A CA 1
ATOM 849 C C . PRO A 1 108 ? -8.637 -13.802 2.206 1.00 82.88 108 PRO A C 1
ATOM 851 O O . PRO A 1 108 ? -9.829 -13.701 1.927 1.00 82.88 108 PRO A O 1
ATOM 854 N N . TYR A 1 109 ? -8.100 -13.119 3.219 1.00 85.00 109 TYR A N 1
ATOM 855 C CA . TYR A 1 109 ? -8.800 -12.107 4.006 1.00 85.00 109 TYR A CA 1
ATOM 856 C C . TYR A 1 109 ? -8.794 -10.708 3.367 1.00 85.00 109 TYR A C 1
ATOM 858 O O . TYR A 1 109 ? -9.502 -9.838 3.869 1.00 85.00 109 TYR A O 1
ATOM 866 N N . VAL A 1 110 ? -8.046 -10.464 2.282 1.00 84.94 110 VAL A N 1
ATOM 867 C CA . VAL A 1 110 ? -7.959 -9.176 1.565 1.00 84.94 110 VAL A CA 1
ATOM 868 C C . VAL A 1 110 ? -8.701 -9.263 0.227 1.00 84.94 110 VAL A C 1
ATOM 870 O O . VAL A 1 110 ? -8.113 -9.296 -0.850 1.00 84.94 110 VAL A O 1
ATOM 873 N N . VAL A 1 111 ? -10.034 -9.281 0.287 1.00 80.38 111 VAL A N 1
ATOM 874 C CA . VAL A 1 111 ? -10.874 -9.312 -0.920 1.00 80.38 111 VAL A CA 1
ATOM 875 C C . VAL A 1 111 ? -10.862 -7.943 -1.611 1.00 80.38 111 VAL A C 1
ATOM 877 O O . VAL A 1 111 ? -11.564 -7.019 -1.198 1.00 80.38 111 VAL A O 1
ATOM 880 N N . ILE A 1 112 ? -10.071 -7.815 -2.678 1.00 81.31 112 ILE A N 1
ATOM 881 C CA . ILE A 1 112 ? -10.070 -6.653 -3.579 1.00 81.31 112 ILE A CA 1
ATOM 882 C C . ILE A 1 112 ? -11.024 -6.954 -4.748 1.00 81.31 112 ILE A C 1
ATOM 884 O O . ILE A 1 112 ? -10.766 -7.902 -5.493 1.00 81.31 112 ILE A O 1
ATOM 888 N N . PRO A 1 113 ? -12.111 -6.182 -4.954 1.00 78.50 113 PRO A N 1
ATOM 889 C CA . PRO A 1 113 ? -13.027 -6.422 -6.067 1.00 78.50 113 PRO A CA 1
ATOM 890 C C . PRO A 1 113 ? -12.304 -6.288 -7.418 1.00 78.50 113 PRO A C 1
ATOM 892 O O . PRO A 1 113 ? -11.543 -5.331 -7.594 1.00 78.50 113 PRO A O 1
ATOM 895 N N . PRO A 1 114 ? -12.541 -7.173 -8.405 1.00 73.81 114 PRO A N 1
ATOM 896 C CA . PRO A 1 114 ? -11.850 -7.101 -9.693 1.00 73.81 114 PRO A CA 1
ATOM 897 C C . PRO A 1 114 ? -12.089 -5.765 -10.419 1.00 73.81 114 PRO A C 1
ATOM 899 O O . PRO A 1 114 ? -11.168 -5.223 -11.030 1.00 73.81 114 PRO A O 1
ATOM 902 N N . GLN A 1 115 ? -13.282 -5.189 -10.263 1.00 77.25 115 GLN A N 1
ATOM 903 C CA . GLN A 1 115 ? -13.687 -3.882 -10.784 1.00 77.25 115 GLN A CA 1
ATOM 904 C C . GLN A 1 115 ? -13.168 -2.669 -9.984 1.00 77.25 115 GLN A C 1
ATOM 906 O O . GLN A 1 115 ? -13.383 -1.533 -10.401 1.00 77.25 115 GLN A O 1
ATOM 911 N N . ALA A 1 116 ? -12.519 -2.863 -8.830 1.00 79.19 116 ALA A N 1
ATOM 912 C CA . ALA A 1 116 ? -12.034 -1.749 -8.020 1.00 79.19 116 ALA A CA 1
ATOM 913 C C . ALA A 1 116 ? -10.760 -1.137 -8.622 1.00 79.19 116 ALA A C 1
ATOM 915 O O . ALA A 1 116 ? -9.737 -1.809 -8.775 1.00 79.19 116 ALA A O 1
ATOM 916 N N . THR A 1 117 ? -10.812 0.159 -8.933 1.00 85.00 117 THR A N 1
ATOM 917 C CA . THR A 1 117 ? -9.656 0.939 -9.393 1.00 85.00 117 THR A CA 1
ATOM 918 C C . THR A 1 117 ? -8.693 1.220 -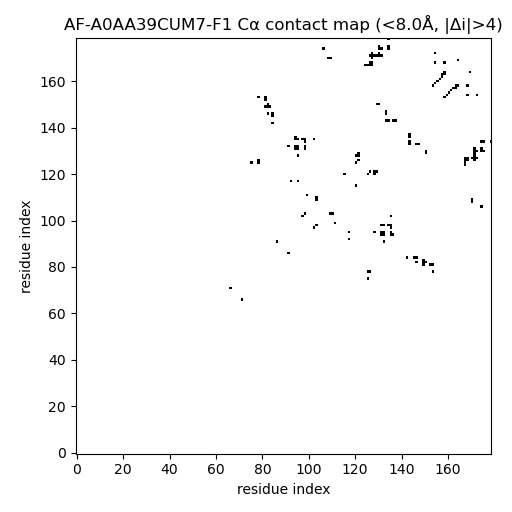8.239 1.00 85.00 117 THR A C 1
ATOM 920 O O . THR A 1 117 ? -9.122 1.519 -7.123 1.00 85.00 117 THR A O 1
ATOM 923 N N . THR A 1 118 ? -7.392 1.251 -8.529 1.00 85.81 118 THR A N 1
ATOM 924 C CA . THR A 1 118 ? -6.305 1.694 -7.635 1.00 85.81 118 THR A CA 1
ATOM 925 C C . THR A 1 118 ? -6.662 2.978 -6.867 1.00 85.81 118 THR A C 1
ATOM 927 O O . THR A 1 118 ? -6.540 3.048 -5.645 1.00 85.81 118 THR A O 1
ATOM 930 N N . ALA A 1 119 ? -7.201 3.984 -7.566 1.00 86.56 119 ALA A N 1
ATOM 931 C CA . ALA A 1 119 ? -7.611 5.262 -6.980 1.00 86.56 119 ALA A CA 1
ATOM 932 C C . ALA A 1 119 ? -8.842 5.182 -6.051 1.00 86.56 119 ALA A C 1
ATOM 934 O O . ALA A 1 119 ? -8.994 6.043 -5.185 1.00 86.56 119 ALA A O 1
ATOM 935 N N . ALA A 1 120 ? -9.714 4.181 -6.217 1.00 87.00 120 ALA A N 1
ATOM 936 C CA . ALA A 1 120 ? -10.852 3.951 -5.328 1.00 87.00 120 ALA A CA 1
ATOM 937 C C . ALA A 1 120 ? -10.381 3.305 -4.018 1.00 87.00 120 ALA A C 1
ATOM 939 O O . ALA A 1 120 ? -10.652 3.841 -2.946 1.00 87.00 120 ALA A O 1
ATOM 940 N N . ILE A 1 121 ? -9.569 2.243 -4.108 1.00 88.06 121 ILE A N 1
ATOM 941 C CA . ILE A 1 121 ? -8.975 1.581 -2.935 1.00 88.06 121 ILE A CA 1
ATOM 942 C C . ILE A 1 121 ? -8.100 2.561 -2.139 1.00 88.06 121 ILE A C 1
ATOM 944 O O . ILE A 1 121 ? -8.238 2.634 -0.923 1.00 88.06 121 ILE A O 1
ATOM 948 N N . ARG A 1 122 ? -7.296 3.408 -2.801 1.00 87.38 122 ARG A N 1
ATOM 949 C CA . ARG A 1 122 ? -6.507 4.466 -2.133 1.00 87.38 122 ARG A CA 1
ATOM 950 C C . ARG A 1 122 ? -7.372 5.470 -1.345 1.00 87.38 122 ARG A C 1
ATOM 952 O O . ARG A 1 122 ? -6.886 6.044 -0.378 1.00 87.38 122 ARG A O 1
ATOM 959 N N . LYS A 1 123 ? -8.628 5.711 -1.747 1.00 86.25 123 LYS A N 1
ATOM 960 C CA . LYS A 1 123 ? -9.554 6.625 -1.047 1.00 86.25 123 LYS A CA 1
ATOM 961 C C . LYS A 1 123 ? -10.336 5.946 0.074 1.00 86.25 123 LYS A C 1
ATOM 963 O O . LYS A 1 123 ? -10.540 6.562 1.113 1.00 86.25 123 LYS A O 1
ATOM 968 N N . GLU A 1 124 ? -10.799 4.721 -0.154 1.00 86.31 124 GLU A N 1
ATOM 969 C CA . GLU A 1 124 ? -11.618 3.966 0.802 1.00 86.31 124 GLU A CA 1
ATOM 970 C C . GLU A 1 124 ? -10.765 3.329 1.909 1.00 86.31 124 GLU A C 1
ATOM 972 O O . GLU A 1 124 ? -11.164 3.303 3.071 1.00 86.31 124 GLU A O 1
ATOM 977 N N . LYS A 1 125 ? -9.596 2.799 1.529 1.00 89.12 125 LYS A N 1
ATOM 978 C CA . LYS A 1 125 ? -8.736 1.924 2.339 1.00 89.12 125 LYS A CA 1
ATOM 979 C C . LYS A 1 125 ? -7.253 2.295 2.163 1.00 89.12 125 LYS A C 1
ATOM 981 O O . LYS A 1 125 ? -6.463 1.518 1.613 1.00 89.12 125 LYS A O 1
ATOM 986 N N . PRO A 1 126 ? -6.883 3.535 2.533 1.00 88.62 126 PRO A N 1
ATOM 987 C CA . PRO A 1 126 ? -5.560 4.096 2.275 1.00 88.62 126 PRO A CA 1
ATOM 988 C C . PRO A 1 126 ? -4.416 3.343 2.966 1.00 88.62 126 PRO A C 1
ATOM 990 O O . PRO A 1 126 ? -3.331 3.264 2.385 1.00 88.62 126 PRO A O 1
ATOM 993 N N . PHE A 1 127 ? -4.619 2.786 4.167 1.00 90.12 127 PHE A N 1
ATOM 994 C CA . PHE A 1 127 ? -3.555 2.057 4.861 1.00 90.12 127 PHE A CA 1
ATOM 995 C C . PHE A 1 127 ? -3.315 0.686 4.225 1.00 90.12 127 PHE A C 1
ATOM 997 O O . PHE A 1 127 ? -2.177 0.374 3.875 1.00 90.12 127 PHE A O 1
ATOM 1004 N N . LEU A 1 128 ? -4.377 -0.087 3.968 1.00 91.56 128 LEU A N 1
ATOM 1005 C CA . LEU A 1 128 ? -4.288 -1.350 3.233 1.00 91.56 128 LEU A CA 1
ATOM 1006 C C . LEU A 1 128 ? -3.610 -1.155 1.875 1.00 91.56 128 LEU A C 1
ATOM 1008 O O . LEU A 1 128 ? -2.728 -1.931 1.514 1.00 91.56 128 LEU A O 1
ATOM 1012 N N . PHE A 1 129 ? -3.983 -0.101 1.142 1.00 91.06 129 PHE A N 1
ATOM 1013 C CA . PHE A 1 129 ? -3.349 0.239 -0.129 1.00 91.06 129 PHE A CA 1
ATOM 1014 C C . PHE A 1 129 ? -1.831 0.426 0.011 1.00 91.06 129 PHE A C 1
ATOM 1016 O O . PHE A 1 129 ? -1.068 -0.173 -0.751 1.00 91.06 129 PHE A O 1
ATOM 1023 N N . ARG A 1 130 ? -1.389 1.217 1.003 1.00 90.81 130 ARG A N 1
ATOM 1024 C CA . ARG A 1 130 ? 0.037 1.430 1.292 1.00 90.81 130 ARG A CA 1
ATOM 1025 C C . ARG A 1 130 ? 0.752 0.119 1.621 1.00 90.81 130 ARG A C 1
ATOM 1027 O O . ARG A 1 130 ? 1.816 -0.121 1.050 1.00 90.81 130 ARG A O 1
ATOM 1034 N N . THR A 1 131 ? 0.173 -0.753 2.451 1.00 92.25 131 THR A N 1
ATOM 1035 C CA . THR A 1 131 ? 0.800 -2.048 2.758 1.00 92.25 131 THR A CA 1
ATOM 1036 C C . THR A 1 131 ? 0.871 -2.962 1.537 1.00 92.25 131 THR A C 1
ATOM 1038 O O . THR A 1 131 ? 1.926 -3.536 1.287 1.00 92.25 131 THR A O 1
ATOM 1041 N N . CYS A 1 132 ? -0.199 -3.082 0.743 1.00 91.50 132 CYS A N 1
ATOM 1042 C CA . CYS A 1 132 ? -0.203 -3.913 -0.467 1.00 91.50 132 CYS A CA 1
ATOM 1043 C C . CYS A 1 132 ? 0.877 -3.475 -1.469 1.00 91.50 132 CYS A C 1
ATOM 1045 O O . CYS A 1 132 ? 1.586 -4.320 -2.013 1.00 91.50 132 CYS A O 1
A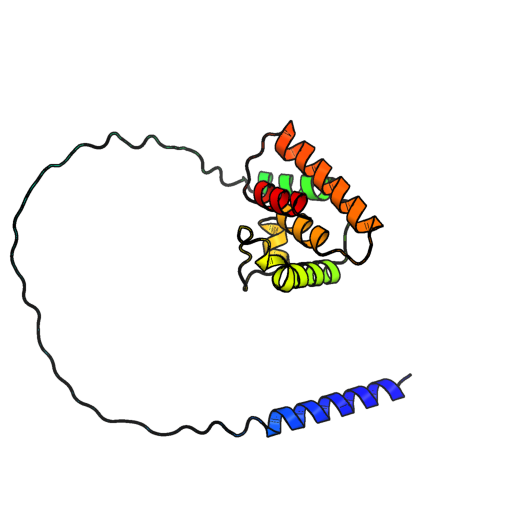TOM 1047 N N . VAL A 1 133 ? 1.037 -2.162 -1.677 1.00 90.69 133 VAL A N 1
ATOM 1048 C CA . VAL A 1 133 ? 2.108 -1.619 -2.526 1.00 90.69 133 VAL A CA 1
ATOM 1049 C C . VAL A 1 133 ? 3.485 -1.899 -1.917 1.00 90.69 133 VAL A C 1
ATOM 1051 O O . VAL A 1 133 ? 4.370 -2.331 -2.646 1.00 90.69 133 VAL A O 1
ATOM 1054 N N . SER A 1 134 ? 3.670 -1.730 -0.601 1.00 90.69 134 SER A N 1
ATOM 1055 C CA . SER A 1 134 ? 4.942 -2.047 0.075 1.00 90.69 134 SER A CA 1
ATOM 1056 C C . SER A 1 134 ? 5.329 -3.526 -0.037 1.00 90.69 134 SER A C 1
ATOM 1058 O O . SER A 1 134 ? 6.490 -3.838 -0.303 1.00 90.69 134 SER A O 1
ATOM 1060 N N . ALA A 1 135 ? 4.362 -4.428 0.146 1.00 89.50 135 ALA A N 1
ATOM 1061 C CA . ALA A 1 135 ? 4.575 -5.870 0.092 1.00 89.50 135 ALA A CA 1
ATOM 1062 C C . ALA A 1 135 ? 4.978 -6.330 -1.317 1.00 89.50 135 ALA A C 1
ATOM 1064 O O . ALA A 1 135 ? 5.882 -7.144 -1.447 1.00 89.50 135 ALA A O 1
ATOM 1065 N N . ALA A 1 136 ? 4.383 -5.747 -2.365 1.00 89.69 136 ALA A N 1
ATOM 1066 C CA . ALA A 1 136 ? 4.762 -6.003 -3.758 1.00 89.69 136 ALA A CA 1
ATOM 1067 C C . ALA A 1 136 ? 6.040 -5.254 -4.216 1.00 89.69 136 ALA A C 1
ATOM 1069 O O . ALA A 1 136 ? 6.513 -5.458 -5.337 1.00 89.69 136 ALA A O 1
ATOM 1070 N N . CYS A 1 137 ? 6.617 -4.368 -3.391 1.00 87.31 137 CYS A N 1
ATOM 10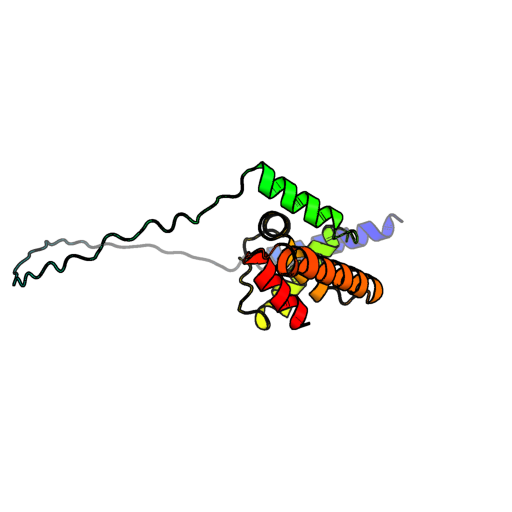71 C CA . CYS A 1 137 ? 7.748 -3.509 -3.761 1.00 87.31 137 CYS A CA 1
ATOM 1072 C C . CYS A 1 137 ? 9.116 -4.208 -3.644 1.00 87.31 137 CYS A C 1
ATOM 1074 O O . CYS A 1 137 ? 9.986 -3.779 -2.894 1.00 87.31 137 CYS A O 1
ATOM 1076 N N . HIS A 1 138 ? 9.350 -5.269 -4.416 1.00 80.12 138 HIS A N 1
ATOM 1077 C CA . HIS A 1 138 ? 10.621 -6.018 -4.363 1.00 80.12 138 HIS A CA 1
ATOM 1078 C C . HIS A 1 138 ? 11.800 -5.354 -5.100 1.00 80.12 138 HIS A C 1
ATOM 1080 O O . HIS A 1 138 ? 12.913 -5.871 -5.066 1.00 80.12 138 HIS A O 1
ATOM 1086 N N . THR A 1 139 ? 11.567 -4.246 -5.809 1.00 80.38 139 THR A N 1
ATOM 1087 C CA . THR A 1 139 ? 12.565 -3.627 -6.700 1.00 80.38 139 THR A CA 1
ATOM 1088 C C . THR A 1 139 ? 13.670 -2.882 -5.950 1.00 80.38 139 THR A C 1
ATOM 1090 O O . THR A 1 139 ? 14.802 -2.852 -6.425 1.00 80.38 139 THR A O 1
ATOM 1093 N N . ASP A 1 140 ? 13.353 -2.261 -4.810 1.00 84.25 140 ASP A N 1
ATOM 1094 C CA . ASP A 1 140 ? 14.292 -1.424 -4.057 1.00 84.25 140 ASP A CA 1
ATOM 1095 C C . ASP A 1 140 ? 14.143 -1.666 -2.541 1.00 84.25 140 ASP A C 1
ATOM 1097 O O . ASP A 1 140 ? 13.167 -1.208 -1.937 1.00 84.25 140 ASP A O 1
ATOM 1101 N N . PRO A 1 141 ? 15.103 -2.362 -1.897 1.00 86.69 141 PRO A N 1
ATOM 1102 C CA . PRO A 1 141 ? 15.025 -2.686 -0.475 1.00 86.69 141 PRO A CA 1
ATOM 1103 C C . PRO A 1 141 ? 15.184 -1.458 0.435 1.00 86.69 141 PRO A C 1
ATOM 1105 O O . PRO A 1 141 ? 14.791 -1.516 1.601 1.00 86.69 141 PRO A O 1
ATOM 1108 N N . VAL A 1 142 ? 15.743 -0.344 -0.057 1.00 88.88 142 VAL A N 1
ATOM 1109 C CA . VAL A 1 142 ? 15.878 0.898 0.721 1.00 88.88 142 VAL A CA 1
ATOM 1110 C C . VAL A 1 142 ? 14.521 1.583 0.824 1.00 88.88 142 VAL A C 1
ATOM 1112 O O . VAL A 1 142 ? 14.077 1.886 1.933 1.00 88.88 142 VAL A O 1
ATOM 1115 N N . ILE A 1 143 ? 13.834 1.751 -0.310 1.00 87.81 143 ILE A N 1
ATOM 1116 C CA . ILE A 1 143 ? 12.469 2.302 -0.357 1.00 87.81 143 ILE A CA 1
ATOM 1117 C C . ILE A 1 143 ? 11.516 1.393 0.423 1.00 87.81 143 ILE A C 1
ATOM 1119 O O . ILE A 1 143 ? 10.754 1.866 1.262 1.00 87.81 143 ILE A O 1
ATOM 1123 N N . GLN A 1 144 ? 11.596 0.079 0.202 1.00 89.56 144 GLN A N 1
ATOM 1124 C CA . GLN A 1 144 ? 10.761 -0.903 0.888 1.00 89.56 144 GLN A CA 1
ATOM 1125 C C . GLN A 1 144 ? 10.934 -0.844 2.418 1.00 89.56 144 GLN A C 1
ATOM 1127 O O . GLN A 1 144 ? 9.942 -0.864 3.149 1.00 89.56 144 GLN A O 1
ATOM 1132 N N . LYS A 1 145 ? 12.170 -0.683 2.914 1.00 89.44 145 LYS A N 1
ATOM 1133 C CA . LYS A 1 145 ? 12.434 -0.467 4.344 1.00 89.44 145 LYS A CA 1
ATOM 1134 C C . LYS A 1 145 ? 11.862 0.864 4.852 1.00 89.44 145 LYS A C 1
ATOM 1136 O O . LYS A 1 145 ? 11.265 0.881 5.924 1.00 89.44 145 LYS A O 1
ATOM 1141 N N . GLN A 1 146 ? 12.019 1.961 4.108 1.00 90.81 146 GLN A N 1
ATOM 1142 C CA . GLN A 1 146 ? 11.471 3.270 4.493 1.00 90.81 146 GLN A CA 1
ATOM 1143 C C . GLN A 1 146 ? 9.941 3.228 4.615 1.00 90.81 146 GLN A C 1
ATOM 1145 O O . GLN A 1 146 ? 9.394 3.652 5.633 1.00 90.81 146 GLN A O 1
ATOM 1150 N N . VAL A 1 147 ? 9.249 2.632 3.637 1.00 89.94 147 VAL A N 1
ATOM 1151 C CA . VAL A 1 147 ? 7.788 2.448 3.691 1.00 89.94 147 VAL A CA 1
ATOM 1152 C C . VAL A 1 147 ? 7.386 1.528 4.852 1.00 89.94 147 VAL A C 1
ATOM 1154 O O . VAL A 1 147 ? 6.396 1.806 5.526 1.00 89.94 147 VAL A O 1
ATOM 1157 N N . ALA A 1 148 ? 8.157 0.478 5.152 1.00 89.81 148 ALA A N 1
ATOM 1158 C CA . ALA A 1 148 ? 7.905 -0.392 6.304 1.00 89.81 148 ALA A CA 1
ATOM 1159 C C . ALA A 1 148 ? 8.047 0.337 7.657 1.00 89.81 148 ALA A C 1
ATOM 1161 O O . ALA A 1 148 ? 7.227 0.131 8.553 1.00 89.81 148 ALA A O 1
ATOM 1162 N N . GLU A 1 149 ? 9.036 1.225 7.805 1.00 91.81 149 GLU A N 1
ATOM 1163 C CA . GLU A 1 149 ? 9.189 2.078 8.994 1.00 91.81 149 GLU A CA 1
ATOM 1164 C C . GLU A 1 149 ? 8.024 3.082 9.129 1.00 91.81 149 GLU A C 1
ATOM 1166 O O . GLU A 1 149 ? 7.495 3.270 10.229 1.00 91.81 149 GLU A O 1
ATOM 1171 N N . GLU A 1 150 ? 7.554 3.669 8.021 1.00 92.50 150 GLU A N 1
ATOM 1172 C CA . GLU A 1 150 ? 6.359 4.530 7.993 1.00 92.50 150 GLU A CA 1
ATOM 1173 C C . GLU A 1 150 ? 5.073 3.761 8.356 1.00 92.50 150 GLU A C 1
ATOM 1175 O O . GLU A 1 150 ? 4.269 4.248 9.158 1.00 92.50 150 GLU A O 1
ATOM 1180 N N . LEU A 1 151 ? 4.895 2.541 7.830 1.00 92.00 151 LEU A N 1
ATOM 1181 C CA . LEU A 1 151 ? 3.776 1.645 8.158 1.00 92.00 151 LEU A CA 1
ATOM 1182 C C . LEU A 1 151 ? 3.771 1.288 9.650 1.00 92.00 151 LEU A C 1
ATOM 1184 O O . LEU A 1 151 ? 2.733 1.399 10.305 1.00 92.00 151 LEU A O 1
ATOM 1188 N N . LEU A 1 152 ? 4.928 0.925 10.211 1.00 92.00 152 LEU A N 1
ATOM 1189 C CA . LEU A 1 152 ? 5.056 0.611 11.635 1.00 92.00 152 LEU A CA 1
ATOM 1190 C C . LEU A 1 152 ? 4.751 1.832 12.516 1.00 92.00 152 LEU A C 1
ATOM 1192 O O . LEU A 1 152 ? 4.064 1.702 13.533 1.00 92.00 152 LEU A O 1
ATOM 1196 N N . ARG A 1 153 ? 5.187 3.031 12.104 1.00 91.88 153 ARG A N 1
ATOM 1197 C CA . ARG A 1 153 ? 4.846 4.285 12.793 1.00 91.88 153 ARG A CA 1
ATOM 1198 C C . ARG A 1 153 ? 3.341 4.553 12.767 1.00 91.88 153 ARG A C 1
ATOM 1200 O O . ARG A 1 153 ? 2.778 4.929 13.795 1.00 91.88 153 ARG A O 1
ATOM 1207 N N . TYR A 1 154 ? 2.687 4.325 11.627 1.00 91.06 154 TYR A N 1
ATOM 1208 C CA . TYR A 1 154 ? 1.237 4.466 11.484 1.00 91.06 154 TYR A CA 1
ATOM 1209 C C . TYR A 1 154 ? 0.471 3.518 12.419 1.00 91.06 154 TYR A C 1
ATOM 1211 O O . TYR A 1 154 ? -0.444 3.951 13.122 1.00 91.06 154 TYR A O 1
ATOM 1219 N N . ILE A 1 155 ? 0.882 2.245 12.480 1.00 90.75 155 ILE A N 1
ATOM 1220 C CA . ILE A 1 155 ? 0.323 1.245 13.406 1.00 90.75 155 ILE A CA 1
ATOM 1221 C C . ILE A 1 155 ? 0.505 1.714 14.859 1.00 90.75 155 ILE A C 1
ATOM 1223 O O . ILE A 1 155 ? -0.459 1.723 15.627 1.00 90.75 155 ILE A O 1
ATOM 1227 N N . GLY A 1 156 ? 1.706 2.172 15.228 1.00 90.25 156 GLY A N 1
ATOM 1228 C CA . GLY A 1 156 ? 1.990 2.747 16.547 1.00 90.25 156 GLY A CA 1
ATOM 1229 C C . GLY A 1 156 ? 1.033 3.879 16.930 1.00 90.25 156 GLY A C 1
ATOM 1230 O O . GLY A 1 156 ? 0.415 3.859 17.995 1.00 90.25 156 GLY A O 1
ATOM 1231 N N . GLU A 1 157 ? 0.861 4.853 16.042 1.00 89.56 157 GLU A N 1
ATOM 1232 C CA . GLU A 1 157 ? 0.070 6.052 16.317 1.00 89.56 157 GLU A CA 1
ATOM 1233 C C . GLU A 1 157 ? -1.448 5.785 16.331 1.00 89.56 157 GLU A C 1
ATOM 1235 O O . GLU A 1 157 ? -2.156 6.200 17.254 1.00 89.56 157 GLU A O 1
ATOM 1240 N N . ARG A 1 158 ? -1.972 5.071 15.328 1.00 87.38 158 ARG A N 1
ATOM 1241 C CA . ARG A 1 158 ? -3.422 4.868 15.167 1.00 87.38 158 ARG A CA 1
ATOM 1242 C C . ARG A 1 158 ? -3.951 3.684 15.980 1.00 87.38 158 ARG A C 1
ATOM 1244 O O . ARG A 1 158 ? -4.983 3.811 16.640 1.00 87.38 158 ARG A O 1
ATOM 1251 N N . MET A 1 159 ? -3.242 2.554 15.983 1.00 87.56 159 MET A N 1
ATOM 1252 C CA . MET A 1 159 ? -3.702 1.329 16.647 1.00 87.56 159 MET A CA 1
ATOM 1253 C C . MET A 1 159 ? -3.329 1.293 18.133 1.00 87.56 159 MET A C 1
ATOM 1255 O O . MET A 1 159 ? -4.196 1.013 18.960 1.00 87.56 159 MET A O 1
ATOM 1259 N N . LEU A 1 160 ? -2.070 1.579 18.490 1.00 87.12 160 LEU A N 1
ATOM 1260 C CA . LEU A 1 160 ? -1.614 1.469 19.885 1.00 87.12 160 LEU A CA 1
ATOM 1261 C C . LEU A 1 160 ? -1.965 2.706 20.725 1.00 87.12 160 LEU A C 1
ATOM 1263 O O . LEU A 1 160 ? -2.471 2.545 21.832 1.00 87.12 160 LEU A O 1
ATOM 1267 N N . ILE A 1 161 ? -1.748 3.923 20.211 1.00 88.81 161 ILE A N 1
ATOM 1268 C CA . ILE A 1 161 ? -2.027 5.158 20.971 1.00 88.81 161 ILE A CA 1
ATOM 1269 C C . ILE A 1 161 ? -3.509 5.557 20.880 1.00 88.81 161 ILE A C 1
ATOM 1271 O O . ILE A 1 161 ? -4.148 5.777 21.908 1.00 88.81 161 ILE A O 1
ATOM 1275 N N . ARG A 1 162 ? -4.084 5.646 19.670 1.00 86.38 162 ARG A N 1
ATOM 1276 C CA . ARG A 1 162 ? -5.480 6.107 19.476 1.00 86.38 162 ARG A CA 1
ATOM 1277 C C . ARG A 1 162 ? -6.539 4.996 19.614 1.00 86.38 162 ARG A C 1
ATOM 1279 O O . ARG A 1 162 ? -7.727 5.303 19.617 1.00 86.38 162 ARG A O 1
ATOM 1286 N N . SER A 1 163 ? -6.137 3.727 19.764 1.00 84.88 163 SER A N 1
ATOM 1287 C CA . SER A 1 163 ? -7.024 2.545 19.852 1.00 84.88 163 SER A CA 1
ATOM 1288 C C . SER A 1 163 ? -8.068 2.454 18.725 1.00 84.88 163 SER A C 1
ATOM 1290 O O . SER A 1 163 ? -9.187 1.963 18.927 1.00 84.88 163 SER A O 1
ATOM 1292 N N . GLU A 1 164 ? -7.719 2.934 17.530 1.00 85.44 164 GLU A N 1
ATOM 1293 C CA . GLU A 1 164 ? -8.619 2.934 16.382 1.00 85.44 164 GLU A CA 1
ATOM 1294 C C . GLU A 1 164 ? -8.913 1.508 15.904 1.00 85.44 164 GLU A C 1
ATOM 1296 O O . GLU A 1 164 ? -8.024 0.662 15.797 1.00 85.44 164 GLU A O 1
ATOM 1301 N N . LYS A 1 165 ? -10.188 1.239 15.613 1.00 83.69 165 LYS A N 1
ATOM 1302 C CA . LYS A 1 165 ? -10.683 -0.077 15.197 1.00 83.69 165 LYS A CA 1
ATOM 1303 C C . LYS A 1 165 ? -11.293 0.044 13.809 1.00 83.69 165 LYS A C 1
ATOM 1305 O O . LYS A 1 165 ? -12.501 0.209 13.668 1.00 83.69 165 LYS A O 1
ATOM 1310 N N . SER A 1 166 ? -10.444 -0.021 12.786 1.00 86.94 166 SER A N 1
ATOM 1311 C CA . SER A 1 166 ? -10.865 -0.038 11.385 1.00 86.94 166 SER A CA 1
ATOM 1312 C C . SER A 1 166 ? -10.449 -1.344 10.704 1.00 86.94 166 SER A C 1
ATOM 1314 O O . SER A 1 166 ? -9.412 -1.935 11.010 1.00 86.94 166 SER A O 1
ATOM 1316 N N . LEU A 1 167 ? -11.274 -1.802 9.757 1.00 89.25 167 LEU A N 1
ATOM 1317 C CA . LEU A 1 167 ? -10.966 -2.982 8.942 1.00 89.25 167 LEU A CA 1
ATOM 1318 C C . LEU A 1 167 ? -9.714 -2.734 8.072 1.00 89.25 167 LEU A C 1
ATOM 1320 O O . LEU A 1 167 ? -8.942 -3.652 7.817 1.00 89.25 167 LEU A O 1
ATOM 1324 N N . ASP A 1 168 ? -9.515 -1.483 7.643 1.00 89.69 168 ASP A N 1
ATOM 1325 C CA . ASP A 1 168 ? -8.348 -1.029 6.881 1.00 89.69 168 ASP A CA 1
ATOM 1326 C C . ASP A 1 168 ? -7.041 -1.299 7.646 1.00 89.69 168 ASP A C 1
ATOM 1328 O O . ASP A 1 168 ? -6.173 -2.015 7.146 1.00 89.69 168 ASP A O 1
ATOM 1332 N N . ILE A 1 169 ? -6.959 -0.839 8.903 1.00 89.69 169 ILE A N 1
ATOM 1333 C CA . ILE A 1 169 ? -5.815 -1.085 9.797 1.00 89.69 169 ILE A CA 1
ATOM 1334 C C . ILE A 1 169 ? -5.612 -2.582 10.033 1.00 89.69 169 ILE A C 1
ATOM 1336 O O . ILE A 1 169 ? -4.486 -3.063 9.931 1.00 89.69 169 ILE A O 1
ATOM 1340 N N . LEU A 1 170 ? -6.683 -3.334 10.307 1.00 91.75 170 LEU A N 1
ATOM 1341 C CA . LEU A 1 170 ? -6.577 -4.768 10.581 1.00 91.75 170 LEU A CA 1
ATOM 1342 C C . LEU A 1 170 ? -6.027 -5.553 9.380 1.00 91.75 170 LEU A C 1
ATOM 1344 O O . LEU A 1 170 ? -5.089 -6.330 9.538 1.00 91.75 170 LEU A O 1
ATOM 1348 N N . GLN A 1 171 ? -6.578 -5.357 8.179 1.00 91.25 171 GLN A N 1
ATOM 1349 C CA . GLN A 1 171 ? -6.091 -6.057 6.985 1.00 91.25 171 GLN A CA 1
ATOM 1350 C C . GLN A 1 171 ? -4.687 -5.599 6.587 1.00 91.25 171 GLN A C 1
ATOM 1352 O O . GLN A 1 171 ? -3.859 -6.446 6.259 1.00 91.25 171 GLN A O 1
ATOM 1357 N N . GLY A 1 172 ? -4.392 -4.297 6.658 1.00 91.19 172 GLY A N 1
ATOM 1358 C CA . GLY A 1 172 ? -3.045 -3.794 6.399 1.00 91.19 172 GLY A CA 1
ATOM 1359 C C . GLY A 1 172 ? -2.016 -4.355 7.387 1.00 91.19 172 GLY A C 1
ATOM 1360 O O . GLY A 1 172 ? -0.930 -4.736 6.969 1.00 91.19 172 GLY A O 1
ATOM 1361 N N . LEU A 1 173 ? -2.362 -4.503 8.672 1.00 92.38 173 LEU A N 1
ATOM 1362 C CA . LEU A 1 173 ? -1.489 -5.137 9.665 1.00 92.38 173 LEU A CA 1
ATOM 1363 C C . LEU A 1 173 ? -1.244 -6.613 9.333 1.00 92.38 173 LEU A C 1
ATOM 1365 O O . LEU A 1 173 ? -0.106 -7.067 9.393 1.00 92.38 173 LEU A O 1
ATOM 1369 N N . LEU A 1 174 ? -2.291 -7.354 8.955 1.00 91.19 174 LEU A N 1
ATOM 1370 C CA . LEU A 1 174 ? -2.168 -8.764 8.582 1.00 91.19 174 LEU A CA 1
ATOM 1371 C C . LEU A 1 174 ? -1.297 -8.966 7.332 1.00 91.19 174 LEU A C 1
ATOM 1373 O O . LEU A 1 174 ? -0.559 -9.945 7.273 1.00 91.19 174 LEU A O 1
ATOM 1377 N N . VAL A 1 175 ? -1.354 -8.067 6.342 1.00 91.00 175 VAL A N 1
ATOM 1378 C CA . VAL A 1 175 ? -0.420 -8.099 5.199 1.00 91.00 175 VAL A CA 1
ATOM 1379 C C . VAL A 1 175 ? 1.004 -7.774 5.662 1.00 91.00 175 VAL A C 1
ATOM 1381 O O . VAL A 1 175 ? 1.933 -8.469 5.270 1.00 91.00 175 VAL A O 1
ATOM 1384 N N . PHE A 1 176 ? 1.174 -6.777 6.537 1.00 90.69 176 PHE A N 1
ATOM 1385 C CA . PHE A 1 176 ? 2.485 -6.331 7.023 1.00 90.69 176 PHE A CA 1
ATOM 1386 C C . PHE A 1 176 ? 3.242 -7.397 7.830 1.00 90.69 176 PHE A C 1
ATOM 1388 O O . PHE A 1 176 ? 4.448 -7.510 7.675 1.00 90.69 176 PHE A O 1
ATOM 1395 N N . ILE A 1 177 ? 2.562 -8.188 8.670 1.00 90.50 177 ILE A N 1
ATOM 1396 C CA . ILE A 1 177 ? 3.216 -9.246 9.473 1.00 90.50 177 ILE A CA 1
ATOM 1397 C C . ILE A 1 177 ? 3.452 -10.562 8.713 1.00 90.50 177 ILE A C 1
ATOM 1399 O O . ILE A 1 177 ? 4.079 -11.468 9.256 1.00 90.50 177 ILE A O 1
ATOM 1403 N N . SER A 1 178 ? 2.890 -10.700 7.509 1.00 86.00 178 SER A N 1
ATOM 1404 C CA . SER A 1 178 ? 2.985 -11.923 6.692 1.00 86.00 178 SER A CA 1
ATOM 1405 C C . SER A 1 178 ? 4.030 -11.821 5.578 1.00 86.00 178 SER A C 1
ATOM 1407 O O . SER A 1 178 ? 4.173 -12.763 4.797 1.00 86.00 178 SER A O 1
ATOM 1409 N N . TRP A 1 179 ? 4.689 -10.668 5.468 1.00 76.94 179 TRP A N 1
ATOM 1410 C CA . TRP A 1 179 ? 5.662 -10.316 4.442 1.00 76.94 179 TRP A CA 1
ATOM 1411 C C . TRP A 1 179 ? 7.066 -10.205 5.064 1.00 76.94 179 TRP A C 1
ATOM 1413 O O . TRP A 1 179 ? 7.169 -9.649 6.180 1.00 76.94 179 TRP A O 1
#

Radius of gyration: 28.21 Å; Cα contacts (8 Å, |Δi|>4): 88; chains: 1; bounding box: 71×43×65 Å

Secondary structure (DSSP, 8-state):
-THHHHHHHHHHHHHHHHHHHHTT------------------------------PPP--------PPPHHHHHHHHHHHHHH---PPPHHHHHHHHHHIIIIIGGG-TT----TT--HHHHHHH-HHHHHHHHHH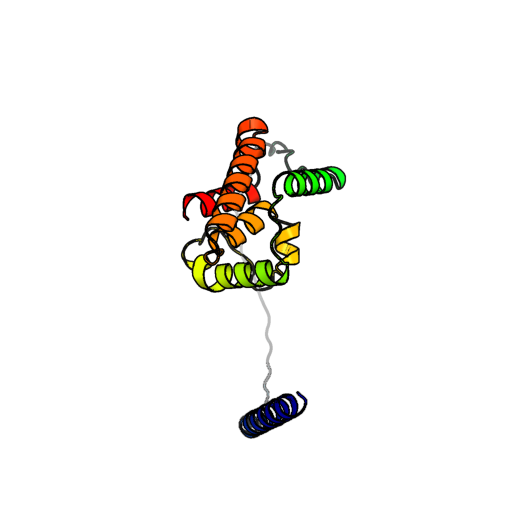T-TT-HHHHHHHHHHHHHHHIIIIIIS----HHHHHHHHHHTT-